Protein AF-A0A938PLL7-F1 (afdb_monomer)

pLDDT: mean 85.11, std 10.99, range [34.41, 97.75]

Secondary structure (DSSP, 8-state):
-EETTEEEEESSSSEEEEEEE-SSS-EEEEEEEETTTEEEEESPPPHHHHHHHHSPPPSSPPP---EEEEEE-TTS-EEEEEEEESSTT-S-TT-PPPSS--SS-TT------HHHHHTT--GGGHHHHHHHHHHHHT-SS-EEEEEETTSS-SS-----SSHHHHHHHHHHHHHHHHHHTTSSS--HHHHHHHHHHHTT-HHHHHHHGGG-S--S-HHHHHHHHHHHHHHHHHH--

Solvent-accessible surface area (backbone atoms only — not comparable to full-atom values): 13739 Å² total; per-residue (Å²): 94,76,49,96,66,27,39,41,49,61,81,42,85,41,53,29,46,29,29,30,50,74,83,79,82,46,75,40,84,40,31,34,35,33,73,97,74,43,74,80,48,66,63,92,68,58,70,67,52,51,50,45,72,74,62,61,78,69,76,35,72,78,86,67,53,47,28,32,33,24,34,16,30,77,89,64,47,66,40,38,70,64,48,70,28,64,45,101,66,66,64,50,96,83,64,76,78,69,87,68,56,66,91,61,63,93,88,66,74,85,60,77,36,67,49,42,47,74,71,68,49,57,59,94,45,46,61,58,50,52,26,49,62,54,51,63,48,22,46,85,79,66,47,71,49,81,43,55,52,58,74,58,74,80,77,60,59,54,83,38,96,46,74,63,48,37,42,34,51,51,38,50,52,35,73,42,14,38,62,56,49,45,51,76,80,67,51,74,66,59,45,49,52,34,48,62,36,14,57,77,39,26,59,56,31,64,42,23,57,58,39,31,80,71,76,86,58,58,67,60,50,51,54,30,41,52,51,32,50,53,57,50,64,72,70,60,132

Mean predicted aligned error: 7.42 Å

Foldseek 3Di:
DDDDQKDWDAQQLFKIFIWHDPVPRDTDGAFIQGVPPGTPDGDDDDPVVSVCSVVDDAPQDDDQFFKWKFWAFPVRHGFFTQDTHNDPCPCDPPDDGDLQDFLDPPPDQPQDAPLCVVVVHDSSCLRVVLSCQRSVRCDPPIDIDMDTFLPDPDGGPDDRPDPSNNRSVVSSLLVCLLVSLLGPNDDPVSNVVSVVSVLVPLQSLLRRVRSHPDDDCPVSSVVSVVVNVVVVVVPDD

Structure (mmCIF, N/CA/C/O backbone):
data_AF-A0A938PLL7-F1
#
_entry.id   AF-A0A938PLL7-F1
#
loop_
_atom_site.group_PDB
_atom_site.id
_atom_site.type_symbol
_atom_site.label_atom_id
_atom_site.label_alt_id
_atom_site.label_comp_id
_atom_site.label_asym_id
_atom_site.label_entity_id
_atom_site.label_seq_id
_atom_site.pdbx_PDB_ins_code
_atom_site.Cartn_x
_atom_site.Cartn_y
_atom_site.Cartn_z
_atom_site.occupancy
_atom_site.B_iso_or_equiv
_atom_site.auth_seq_id
_atom_site.auth_comp_id
_atom_site.auth_asym_id
_atom_site.auth_atom_id
_atom_site.pdbx_PDB_model_num
ATOM 1 N N . MET A 1 1 ? -8.154 6.795 14.491 1.00 74.38 1 MET A N 1
ATOM 2 C CA . MET A 1 1 ? -9.159 7.209 15.500 1.00 74.38 1 MET A CA 1
ATOM 3 C C . MET A 1 1 ? -8.564 8.337 16.314 1.00 74.38 1 MET A C 1
ATOM 5 O O . MET A 1 1 ? -7.477 8.148 16.842 1.00 74.38 1 MET A O 1
ATOM 9 N N . GLU A 1 2 ? -9.263 9.460 16.448 1.00 78.75 2 GLU A N 1
ATOM 10 C CA . GLU A 1 2 ? -8.806 10.597 17.253 1.00 78.75 2 GLU A CA 1
ATOM 11 C C . GLU A 1 2 ? -9.803 10.930 18.359 1.00 78.75 2 GLU A C 1
ATOM 13 O O . GLU A 1 2 ? -11.014 10.923 18.145 1.00 78.75 2 GLU A O 1
ATOM 18 N N . VAL A 1 3 ? -9.291 11.187 19.562 1.00 76.25 3 VAL A N 1
ATOM 19 C CA . VAL A 1 3 ? -10.079 11.509 20.753 1.00 76.25 3 VAL A CA 1
ATOM 20 C C . VAL A 1 3 ? -9.283 12.486 21.620 1.00 76.25 3 VAL A C 1
ATOM 22 O O . VAL A 1 3 ? -8.253 12.117 22.173 1.00 76.25 3 VAL A O 1
ATOM 25 N N . GLU A 1 4 ? -9.771 13.722 21.773 1.00 70.44 4 GLU A N 1
ATOM 26 C CA . GLU A 1 4 ? -9.264 14.717 22.746 1.00 70.44 4 GLU A CA 1
ATOM 27 C C . GLU A 1 4 ? -7.743 14.972 22.694 1.00 70.44 4 GLU A C 1
ATOM 29 O O . GLU A 1 4 ? -7.066 15.004 23.719 1.00 70.44 4 GLU A O 1
ATOM 34 N N . GLY A 1 5 ? -7.182 15.145 21.495 1.00 74.12 5 GLY A N 1
ATOM 35 C CA . GLY A 1 5 ? -5.740 15.371 21.330 1.00 74.12 5 GLY A CA 1
ATOM 36 C C . GLY A 1 5 ? -4.889 14.108 21.494 1.00 74.12 5 GLY A C 1
ATOM 37 O O . GLY A 1 5 ? -3.664 14.200 21.535 1.00 74.12 5 GLY A O 1
ATOM 38 N N . ALA A 1 6 ? -5.512 12.932 21.566 1.00 81.25 6 ALA A N 1
ATOM 39 C CA . ALA A 1 6 ? -4.855 11.649 21.390 1.00 81.25 6 ALA A CA 1
ATOM 40 C C . ALA A 1 6 ? -5.324 10.976 20.095 1.00 81.25 6 ALA A C 1
ATOM 42 O O . ALA A 1 6 ? -6.485 11.085 19.705 1.00 81.25 6 ALA A O 1
ATOM 43 N N . SER A 1 7 ? -4.421 10.254 19.441 1.00 84.56 7 SER A N 1
ATOM 44 C CA . SER A 1 7 ? -4.680 9.527 18.202 1.00 84.56 7 SER A CA 1
ATOM 45 C C . SER A 1 7 ? -4.261 8.069 18.351 1.00 84.56 7 SER A C 1
ATOM 47 O O . SER A 1 7 ? -3.295 7.743 19.040 1.00 84.56 7 SER A O 1
ATOM 49 N N . ALA A 1 8 ? -5.010 7.173 17.726 1.00 87.19 8 ALA A N 1
ATOM 50 C CA . ALA A 1 8 ? -4.718 5.754 17.651 1.00 87.19 8 ALA A CA 1
ATOM 51 C C . ALA A 1 8 ? -4.720 5.319 16.185 1.00 87.19 8 ALA A C 1
ATOM 53 O O . ALA A 1 8 ? -5.705 5.531 15.463 1.00 87.19 8 ALA A O 1
ATOM 54 N N . VAL A 1 9 ? -3.624 4.683 15.772 1.00 87.69 9 VAL A N 1
ATOM 55 C CA . VAL A 1 9 ? -3.379 4.249 14.393 1.00 87.69 9 VAL A CA 1
ATOM 56 C C . VAL A 1 9 ? -3.073 2.757 14.382 1.00 87.69 9 VAL A C 1
ATOM 58 O O . VAL A 1 9 ? -2.268 2.274 15.179 1.00 87.69 9 VAL A O 1
ATOM 61 N N . SER A 1 10 ? -3.692 2.022 13.460 1.00 87.69 10 SER A N 1
ATOM 62 C CA . SER A 1 10 ? -3.414 0.605 13.233 1.00 87.69 10 SER A CA 1
ATOM 63 C C . SER A 1 10 ? -3.144 0.340 11.757 1.00 87.69 10 SER A C 1
ATOM 65 O O . SER A 1 10 ? -3.701 1.002 10.886 1.00 87.69 10 SER A O 1
ATOM 67 N N . ARG A 1 11 ? -2.275 -0.638 11.488 1.00 81.94 11 ARG A N 1
ATOM 68 C CA . ARG A 1 11 ? -1.948 -1.120 10.134 1.00 81.94 11 ARG A CA 1
ATOM 69 C C . ARG A 1 11 ? -2.403 -2.561 9.886 1.00 81.94 11 ARG A C 1
ATOM 71 O O . ARG A 1 11 ? -2.153 -3.095 8.813 1.00 81.94 11 ARG A O 1
ATOM 78 N N . ASP A 1 12 ? -2.993 -3.207 10.889 1.00 84.81 12 ASP A N 1
ATOM 79 C CA . ASP A 1 12 ? -3.381 -4.626 10.872 1.00 84.81 12 ASP A CA 1
ATOM 80 C C . ASP A 1 12 ? -4.748 -4.892 11.539 1.00 84.81 12 ASP A C 1
ATOM 82 O O . ASP A 1 12 ? -5.224 -6.032 11.562 1.00 84.81 12 ASP A O 1
ATOM 86 N N . GLY A 1 13 ? -5.363 -3.851 12.114 1.00 85.25 13 GLY A N 1
ATOM 87 C CA . GLY A 1 13 ? -6.609 -3.904 12.872 1.00 85.25 13 GLY A CA 1
ATOM 88 C C . GLY A 1 13 ? -6.489 -4.526 14.270 1.00 85.25 13 GLY A C 1
ATOM 89 O O . GLY A 1 13 ? -7.471 -4.539 15.009 1.00 85.25 13 GLY A O 1
ATOM 90 N N . LEU A 1 14 ? -5.312 -5.023 14.666 1.00 87.38 14 LEU A N 1
ATOM 91 C CA . LEU A 1 14 ? -5.084 -5.689 15.955 1.00 87.38 14 LEU A CA 1
ATOM 92 C C . LEU A 1 14 ? -4.175 -4.898 16.887 1.00 87.38 14 LEU A C 1
ATOM 94 O O . LEU A 1 14 ? -4.442 -4.831 18.087 1.00 87.38 14 LEU A O 1
ATOM 98 N N . THR A 1 15 ? -3.112 -4.324 16.338 1.00 89.94 15 THR A N 1
ATOM 99 C CA . THR A 1 15 ? -2.109 -3.556 17.060 1.00 89.94 15 THR A CA 1
ATOM 100 C C . THR A 1 15 ? -2.357 -2.082 16.791 1.00 89.94 15 THR A C 1
ATOM 102 O O . THR A 1 15 ? -2.328 -1.625 15.645 1.00 89.94 15 THR A O 1
ATOM 105 N N . TRP A 1 16 ? -2.618 -1.335 17.855 1.00 91.44 16 TRP A N 1
ATOM 106 C CA . TRP A 1 16 ? -2.922 0.087 17.804 1.00 91.44 16 TRP A CA 1
ATOM 107 C C . TRP A 1 16 ? -1.808 0.860 18.493 1.00 91.44 16 TRP A C 1
ATOM 109 O O . TRP A 1 16 ? -1.579 0.713 19.695 1.00 91.44 16 TRP A O 1
ATOM 119 N N . HIS A 1 17 ? -1.114 1.686 17.718 1.00 91.88 17 HIS A N 1
ATOM 120 C CA . HIS A 1 17 ? -0.107 2.611 18.216 1.00 91.88 17 HIS A CA 1
ATOM 121 C C . HIS A 1 17 ? -0.794 3.895 18.655 1.00 91.88 17 HIS A C 1
ATOM 123 O O . HIS A 1 17 ? -1.566 4.487 17.898 1.00 91.88 17 HIS A O 1
ATOM 129 N N . LEU A 1 18 ? -0.533 4.291 19.897 1.00 91.50 18 LEU A N 1
ATOM 130 C CA . LEU A 1 18 ? -1.229 5.381 20.560 1.00 91.50 18 LEU A CA 1
ATOM 131 C C . LEU A 1 18 ? -0.306 6.586 20.659 1.00 91.50 18 LEU A C 1
ATOM 133 O O . LEU A 1 18 ? 0.842 6.463 21.093 1.00 91.50 18 LEU A O 1
ATOM 137 N N . TYR A 1 19 ? -0.843 7.747 20.321 1.00 88.94 19 TYR A N 1
ATOM 138 C CA . TYR A 1 19 ? -0.168 9.029 20.360 1.00 88.94 19 TYR A CA 1
ATOM 139 C C . TYR A 1 19 ? -0.984 10.020 21.186 1.00 88.94 19 TYR A C 1
ATOM 141 O O . TYR A 1 19 ? -2.209 9.992 21.144 1.00 88.94 19 TYR A O 1
ATOM 149 N N . GLY A 1 20 ? -0.320 10.886 21.943 1.00 86.50 20 GLY A N 1
ATOM 150 C CA . GLY A 1 20 ? -0.955 11.930 22.744 1.00 86.50 20 GLY A CA 1
ATOM 151 C C . GLY A 1 20 ? -0.258 13.265 22.549 1.00 86.50 20 GLY A C 1
ATOM 152 O O . GLY A 1 20 ? 0.961 13.303 22.383 1.00 86.50 20 GLY A O 1
ATOM 153 N N . ASN A 1 21 ? -1.031 14.346 22.560 1.00 82.12 21 ASN A N 1
ATOM 154 C CA . ASN A 1 21 ? -0.509 15.703 22.524 1.00 82.12 21 ASN A CA 1
ATOM 155 C C . ASN A 1 21 ? 0.283 15.988 23.809 1.00 82.12 21 ASN A C 1
ATOM 157 O O . ASN A 1 21 ? -0.216 15.772 24.914 1.00 82.12 21 ASN A O 1
ATOM 161 N N . ASP A 1 22 ? 1.510 16.480 23.664 1.00 78.88 22 ASP A N 1
ATOM 162 C CA . ASP A 1 22 ? 2.383 16.847 24.782 1.00 78.88 22 ASP A CA 1
ATOM 163 C C . ASP A 1 22 ? 2.091 18.236 25.382 1.00 78.88 22 ASP A C 1
ATOM 165 O O . ASP A 1 22 ? 2.819 18.702 26.256 1.00 78.88 22 ASP A O 1
ATOM 169 N N . GLY A 1 23 ? 1.020 18.898 24.936 1.00 75.50 23 GLY A N 1
ATOM 170 C CA . GLY A 1 23 ? 0.640 20.252 25.345 1.00 75.50 23 GLY A CA 1
ATOM 171 C C . GLY A 1 23 ? 1.337 21.351 24.538 1.00 75.50 23 GLY A C 1
ATOM 172 O O . GLY A 1 23 ? 0.979 22.520 24.671 1.00 75.50 23 GLY A O 1
ATOM 173 N N . HIS A 1 24 ? 2.277 20.986 23.662 1.00 76.19 24 HIS A N 1
ATOM 174 C CA . HIS A 1 24 ? 2.981 21.893 22.755 1.00 76.19 24 HIS A CA 1
ATOM 175 C C . HIS A 1 24 ? 2.602 21.669 21.285 1.00 76.19 24 HIS A C 1
ATOM 177 O O . HIS A 1 24 ? 3.258 22.200 20.391 1.00 76.19 24 HIS A O 1
ATOM 183 N N . GLY A 1 25 ? 1.539 20.897 21.035 1.00 70.69 25 GLY A N 1
ATOM 184 C CA . GLY A 1 25 ? 1.044 20.590 19.694 1.00 70.69 25 GLY A CA 1
ATOM 185 C C . GLY A 1 25 ? 1.734 19.397 19.033 1.00 70.69 25 GLY A C 1
ATOM 186 O O . GLY A 1 25 ? 1.372 19.054 17.912 1.00 70.69 25 GLY A O 1
ATOM 187 N N . TRP A 1 26 ? 2.680 18.733 19.707 1.00 76.56 26 TRP A N 1
ATOM 188 C CA . TRP A 1 26 ? 3.333 17.541 19.171 1.00 76.56 26 TRP A CA 1
ATOM 189 C C . TRP A 1 26 ? 2.657 16.273 19.678 1.00 76.56 26 TRP A C 1
ATOM 191 O O . TRP A 1 26 ? 2.412 16.103 20.873 1.00 76.56 26 TRP A O 1
ATOM 201 N N . LEU A 1 27 ? 2.415 15.336 18.765 1.00 81.00 27 LEU A N 1
ATOM 202 C CA . LEU A 1 27 ? 1.963 13.993 19.101 1.00 81.00 27 LEU A CA 1
ATOM 203 C C . LEU A 1 27 ? 3.161 13.115 19.481 1.00 81.00 27 LEU A C 1
ATOM 205 O O . LEU A 1 27 ? 4.074 12.889 18.685 1.00 81.00 27 LEU A O 1
ATOM 209 N N . ARG A 1 28 ? 3.158 12.593 20.708 1.00 85.81 28 ARG A N 1
ATOM 210 C CA . ARG A 1 28 ? 4.181 11.674 21.225 1.00 85.81 28 ARG A CA 1
ATOM 211 C C . ARG A 1 28 ? 3.613 10.270 21.369 1.00 85.81 28 ARG A C 1
ATOM 213 O O . ARG A 1 28 ? 2.449 10.145 21.734 1.00 85.81 28 ARG A O 1
ATOM 220 N N . PRO A 1 29 ? 4.401 9.211 21.125 1.00 89.62 29 PRO A N 1
ATOM 221 C CA . PRO A 1 29 ? 3.949 7.851 21.383 1.00 89.62 29 PRO A CA 1
ATOM 222 C C . PRO A 1 29 ? 3.697 7.669 22.886 1.00 89.62 29 PRO A C 1
ATOM 224 O O . PRO A 1 29 ? 4.600 7.856 23.699 1.00 89.62 29 PRO A O 1
ATOM 227 N N . ILE A 1 30 ? 2.470 7.301 23.248 1.00 90.44 30 ILE A N 1
ATOM 228 C CA . ILE A 1 30 ? 2.029 7.134 24.643 1.00 90.44 30 ILE A CA 1
ATOM 229 C C . ILE A 1 30 ? 1.721 5.681 25.003 1.00 90.44 30 ILE A C 1
ATOM 231 O O . ILE A 1 30 ? 1.588 5.366 26.184 1.00 90.44 30 ILE A O 1
ATOM 235 N N . GLY A 1 31 ? 1.632 4.775 24.024 1.00 91.19 31 GLY A N 1
ATOM 236 C CA . GLY A 1 31 ? 1.421 3.359 24.303 1.00 91.19 31 GLY A CA 1
ATOM 237 C C . GLY A 1 31 ? 1.094 2.494 23.095 1.00 91.19 31 GLY A C 1
ATOM 238 O O . GLY A 1 31 ? 1.081 2.953 21.952 1.00 91.19 31 GLY A O 1
ATOM 239 N N . VAL A 1 32 ? 0.833 1.220 23.383 1.00 92.56 32 VAL A N 1
ATOM 240 C CA . VAL A 1 32 ? 0.374 0.217 22.417 1.00 92.56 32 VAL A CA 1
ATOM 241 C C . VAL A 1 32 ? -0.804 -0.540 23.017 1.00 92.56 32 VAL A C 1
ATOM 243 O O . VAL A 1 32 ? -0.760 -0.951 24.181 1.00 92.56 32 VAL A O 1
ATOM 246 N N . TRP A 1 33 ? -1.850 -0.717 22.215 1.00 92.38 33 TRP A N 1
ATOM 247 C CA . TRP A 1 33 ? -3.018 -1.524 22.542 1.00 92.38 33 TRP A CA 1
ATOM 248 C C . TRP A 1 33 ? -3.136 -2.704 21.584 1.00 92.38 33 TRP A C 1
ATOM 250 O O . TRP A 1 33 ? -3.052 -2.536 20.370 1.00 92.38 33 TRP A O 1
ATOM 260 N N . GLU A 1 34 ? -3.375 -3.888 22.136 1.00 92.94 34 GLU A N 1
ATOM 261 C CA . GLU A 1 34 ? -3.595 -5.118 21.383 1.00 92.94 34 GLU A CA 1
ATOM 262 C C . GLU A 1 34 ? -5.019 -5.624 21.618 1.00 92.94 34 GLU A C 1
ATOM 264 O O . GLU A 1 34 ? -5.455 -5.832 22.757 1.00 92.94 34 GLU A O 1
ATOM 269 N N . VAL A 1 35 ? -5.756 -5.854 20.532 1.00 87.38 35 VAL A N 1
ATOM 270 C CA . VAL A 1 35 ? -7.116 -6.402 20.593 1.00 87.38 35 VAL A CA 1
ATOM 271 C C . VAL A 1 35 ? -7.113 -7.739 21.347 1.00 87.38 35 VAL A C 1
ATOM 273 O O . VAL A 1 35 ? -6.334 -8.643 21.056 1.00 87.38 35 VAL A O 1
ATOM 276 N N . GLY A 1 36 ? -7.986 -7.854 22.353 1.00 87.31 36 GLY A N 1
ATOM 277 C CA . GLY A 1 36 ? -8.100 -9.029 23.225 1.00 87.31 36 GLY A CA 1
ATOM 278 C C . GLY A 1 36 ? -7.133 -9.061 24.417 1.00 87.31 36 GLY A C 1
ATOM 279 O O . GLY A 1 36 ? -7.410 -9.768 25.382 1.00 87.31 36 GLY A O 1
ATOM 280 N N . ARG A 1 37 ? -6.045 -8.277 24.402 1.00 88.88 37 ARG A N 1
ATOM 281 C CA . ARG A 1 37 ? -5.111 -8.143 25.541 1.00 88.88 37 ARG A CA 1
ATOM 282 C C . ARG A 1 37 ? -5.239 -6.813 26.279 1.00 88.88 37 ARG A C 1
ATOM 284 O O . ARG A 1 37 ? -4.931 -6.745 27.465 1.00 88.88 37 ARG A O 1
ATOM 291 N N . GLY A 1 38 ? -5.726 -5.776 25.606 1.00 89.25 38 GLY A N 1
ATOM 292 C CA . GLY A 1 38 ? -5.763 -4.425 26.144 1.00 89.25 38 GLY A CA 1
ATOM 293 C C . GLY A 1 38 ? -4.430 -3.708 25.951 1.00 89.25 38 GLY A C 1
ATOM 294 O O . GLY A 1 38 ? -3.705 -3.958 24.990 1.00 89.25 38 GLY A O 1
ATOM 295 N N . GLN A 1 39 ? -4.104 -2.788 26.853 1.00 90.56 39 GLN A N 1
ATOM 296 C CA . GLN A 1 39 ? -2.858 -2.038 26.773 1.00 90.56 39 GLN A CA 1
ATOM 297 C C . GLN A 1 39 ? -1.664 -2.919 27.155 1.00 90.56 39 GLN A C 1
ATOM 299 O O . GLN A 1 39 ? -1.600 -3.421 28.274 1.00 90.56 39 GLN A O 1
ATOM 304 N N . THR A 1 40 ? -0.700 -3.068 26.247 1.00 89.12 40 THR A N 1
ATOM 305 C CA . THR A 1 40 ? 0.504 -3.884 26.478 1.00 89.12 40 THR A CA 1
ATOM 306 C C . THR A 1 40 ? 1.729 -3.046 26.830 1.00 89.12 40 THR A C 1
ATOM 308 O O . THR A 1 40 ? 2.643 -3.541 27.491 1.00 89.12 40 THR A O 1
ATOM 311 N N . ARG A 1 41 ? 1.755 -1.764 26.434 1.00 87.44 41 ARG A N 1
ATOM 312 C CA . ARG A 1 41 ? 2.827 -0.802 26.751 1.00 87.44 41 ARG A CA 1
ATOM 313 C C . ARG A 1 41 ? 2.282 0.619 26.913 1.00 87.44 41 ARG A C 1
ATOM 315 O O . ARG A 1 41 ? 1.271 0.968 26.302 1.00 87.44 41 AR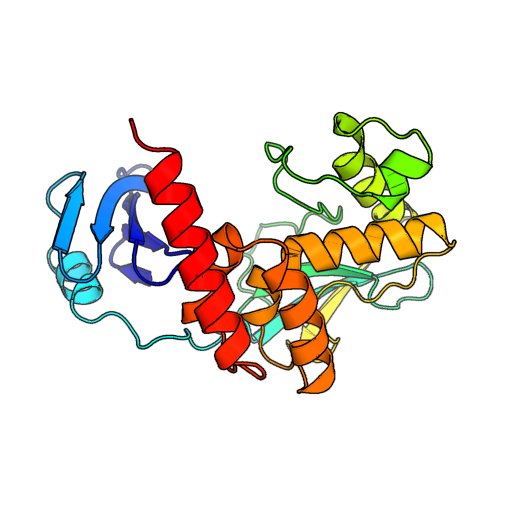G A O 1
ATOM 322 N N . GLY A 1 42 ? 3.003 1.460 27.655 1.00 87.88 42 GLY A N 1
ATOM 323 C CA . GLY A 1 42 ? 2.772 2.907 27.709 1.00 87.88 42 GLY A CA 1
ATOM 324 C C . GLY A 1 42 ? 2.298 3.444 29.057 1.00 87.88 42 GLY A C 1
ATOM 325 O O . GLY A 1 42 ? 2.425 2.775 30.079 1.00 87.88 42 GLY A O 1
ATOM 326 N N . ILE A 1 43 ? 1.778 4.672 29.033 1.00 85.75 43 ILE A N 1
ATOM 327 C CA . ILE A 1 43 ? 1.207 5.376 30.192 1.00 85.75 43 ILE A CA 1
ATOM 328 C C . ILE A 1 43 ? -0.287 5.079 30.344 1.00 85.75 43 ILE A C 1
ATOM 330 O O . ILE A 1 43 ? -0.921 4.615 29.399 1.00 85.75 43 ILE A O 1
ATOM 334 N N . ASP A 1 44 ? -0.873 5.383 31.503 1.00 86.50 44 ASP A N 1
ATOM 335 C CA . ASP A 1 44 ? -2.315 5.211 31.698 1.00 86.50 44 ASP A CA 1
ATOM 336 C C . ASP A 1 44 ? -3.117 6.041 30.681 1.00 86.50 44 ASP A C 1
ATOM 338 O O . ASP A 1 44 ? -2.906 7.245 30.520 1.00 86.50 44 ASP A O 1
ATOM 342 N N . LEU A 1 45 ? -4.017 5.376 29.952 1.00 83.88 45 LEU A N 1
ATOM 343 C CA . LEU A 1 45 ? -4.729 5.998 28.837 1.00 83.88 45 LEU A CA 1
ATOM 344 C C . LEU A 1 45 ? -5.923 6.822 29.324 1.00 83.88 45 LEU A C 1
ATOM 346 O O . LEU A 1 45 ? -6.679 6.321 30.172 1.00 83.88 45 LEU A O 1
ATOM 350 N N . PRO A 1 46 ? -6.187 7.994 28.710 1.00 82.69 46 PRO A N 1
ATOM 351 C CA . PRO A 1 46 ? -7.395 8.768 28.968 1.00 82.69 46 PRO A CA 1
ATOM 352 C C . PRO A 1 46 ? -8.665 7.898 28.879 1.00 82.69 46 PRO A C 1
ATOM 354 O O . PRO A 1 46 ? -8.774 7.075 27.961 1.00 82.69 46 PRO A O 1
ATOM 357 N N . PRO A 1 47 ? -9.654 8.059 29.785 1.00 85.38 47 PRO A N 1
ATOM 358 C CA . PRO A 1 47 ? -10.826 7.181 29.845 1.00 85.38 47 PRO A CA 1
ATOM 359 C C . PRO A 1 47 ? -11.602 7.070 28.527 1.00 85.38 47 PRO A C 1
ATOM 361 O O . PRO A 1 47 ? -12.043 5.979 28.172 1.00 85.38 47 PRO A O 1
ATOM 364 N N . ARG A 1 48 ? -11.733 8.173 27.777 1.00 83.31 48 ARG A N 1
ATOM 365 C CA . ARG A 1 48 ? -12.417 8.188 26.475 1.00 83.31 48 ARG A CA 1
ATOM 366 C C . ARG A 1 48 ? -11.637 7.451 25.391 1.00 83.31 48 ARG A C 1
ATOM 368 O O . ARG A 1 48 ? -12.235 6.655 24.675 1.00 83.31 48 ARG A O 1
ATOM 375 N N . LEU A 1 49 ? -10.314 7.624 25.325 1.00 85.06 49 LEU A N 1
ATOM 376 C CA . LEU A 1 49 ? -9.467 6.856 24.407 1.00 85.06 49 LEU A CA 1
ATOM 377 C C . LEU A 1 49 ? -9.557 5.355 24.713 1.00 85.06 49 LEU A C 1
ATOM 379 O O . LEU A 1 49 ? -9.737 4.540 23.814 1.00 85.06 49 LEU A O 1
ATOM 383 N N . ARG A 1 50 ? -9.517 4.987 25.999 1.00 88.75 50 ARG A N 1
ATOM 384 C CA . ARG A 1 50 ? -9.695 3.600 26.449 1.00 88.75 50 ARG A CA 1
ATOM 385 C C . ARG A 1 50 ? -11.072 3.042 26.089 1.00 88.75 50 ARG A C 1
ATOM 387 O O . ARG A 1 50 ? -11.168 1.874 25.725 1.00 88.75 50 ARG A O 1
ATOM 394 N N . ALA A 1 51 ? -12.130 3.842 26.211 1.00 87.75 51 ALA A N 1
ATOM 395 C CA . ALA A 1 51 ? -13.474 3.447 25.799 1.00 87.75 51 ALA A CA 1
ATOM 396 C C . ALA A 1 51 ? -13.552 3.235 24.278 1.00 87.75 51 ALA A C 1
ATOM 398 O O . ALA A 1 51 ? -14.070 2.209 23.850 1.00 87.75 51 ALA A O 1
ATOM 399 N N . GLY A 1 52 ? -12.957 4.128 23.480 1.00 86.75 52 GLY A N 1
ATOM 400 C CA . GLY A 1 52 ? -12.856 3.977 22.024 1.00 86.75 52 GLY A CA 1
ATOM 401 C C . GLY A 1 52 ? -12.100 2.712 21.608 1.00 86.75 52 GLY A C 1
ATOM 402 O O . GLY A 1 52 ? -12.586 1.947 20.788 1.00 86.75 52 GLY A O 1
ATOM 403 N N . LEU A 1 53 ? -10.972 2.402 22.258 1.00 87.75 53 LEU A N 1
ATOM 404 C CA . LEU A 1 53 ? -10.207 1.166 22.013 1.00 87.75 53 LEU A CA 1
ATOM 405 C C . LEU A 1 53 ? -10.945 -0.122 22.427 1.00 87.75 53 LEU A C 1
ATOM 407 O O . LEU A 1 53 ? -10.579 -1.214 21.992 1.00 87.75 53 LEU A O 1
ATOM 411 N N . LYS A 1 54 ? -11.971 -0.021 23.280 1.00 88.00 54 LYS A N 1
ATOM 412 C CA . LYS A 1 54 ? -12.875 -1.137 23.606 1.00 88.00 54 LYS A CA 1
ATOM 413 C C . LYS A 1 54 ? -14.046 -1.254 22.629 1.00 88.00 54 LYS A C 1
ATOM 415 O O . LYS A 1 54 ? -14.630 -2.328 22.538 1.00 88.00 54 LYS A O 1
ATOM 420 N N . ALA A 1 55 ? -14.376 -0.172 21.933 1.00 87.50 55 ALA A N 1
ATOM 421 C CA . ALA A 1 55 ? -15.448 -0.071 20.951 1.00 87.50 55 ALA A CA 1
ATOM 422 C C . ALA A 1 55 ? -14.865 0.215 19.557 1.00 87.50 55 ALA A C 1
ATOM 424 O O . ALA A 1 55 ? -15.304 1.132 18.864 1.00 87.50 55 ALA A O 1
ATOM 425 N N . LEU A 1 56 ? -13.824 -0.537 19.184 1.00 84.06 56 LEU A N 1
ATOM 426 C CA . LEU A 1 56 ? -13.191 -0.407 17.875 1.00 84.06 56 LEU A CA 1
ATOM 427 C C . LEU A 1 56 ? -14.195 -0.735 16.762 1.00 84.06 56 LEU A C 1
ATOM 429 O O . LEU A 1 56 ? -15.041 -1.610 16.960 1.00 84.06 56 LEU A O 1
ATOM 433 N N . PRO A 1 57 ? -14.097 -0.062 15.604 1.00 81.38 57 PRO A N 1
ATOM 434 C CA . PRO A 1 57 ? -14.941 -0.377 14.461 1.00 81.38 57 PRO A CA 1
ATOM 435 C C . PRO A 1 57 ? -14.645 -1.788 13.941 1.00 81.38 57 PRO A C 1
ATOM 437 O O . PRO A 1 57 ? -13.538 -2.312 14.113 1.00 81.38 57 PRO A O 1
ATOM 440 N N . ASP A 1 58 ? -15.637 -2.376 13.278 1.00 84.50 58 ASP A N 1
ATOM 441 C CA . ASP A 1 58 ? -15.473 -3.656 12.600 1.00 84.50 58 ASP A CA 1
ATOM 442 C C . ASP A 1 58 ? -14.439 -3.555 11.469 1.00 84.50 58 ASP A C 1
ATOM 444 O O . ASP A 1 58 ? -14.203 -2.489 10.894 1.00 84.50 58 ASP A O 1
ATOM 448 N N . LEU A 1 59 ? -13.804 -4.689 11.171 1.00 86.62 59 LEU A N 1
ATOM 449 C CA . LEU A 1 59 ? -12.870 -4.823 10.058 1.00 86.62 59 LEU A CA 1
ATOM 450 C C . LEU A 1 59 ? -13.573 -5.446 8.840 1.00 86.62 59 LEU A C 1
ATOM 452 O O . LEU A 1 59 ? -14.396 -6.348 9.024 1.00 86.62 59 LEU A O 1
ATOM 456 N N . PRO A 1 60 ? -13.203 -5.051 7.608 1.00 86.81 60 PRO A N 1
ATOM 457 C CA . PRO A 1 60 ? -12.264 -3.971 7.268 1.00 86.81 60 PRO A CA 1
ATOM 458 C C . PRO A 1 60 ? -12.825 -2.586 7.633 1.00 86.81 60 PRO A C 1
ATOM 460 O O . PRO A 1 60 ? -14.037 -2.409 7.735 1.00 86.81 60 PRO A O 1
ATOM 463 N N . PHE A 1 61 ? -11.953 -1.590 7.790 1.00 81.00 61 PHE A N 1
ATOM 464 C CA . PHE A 1 61 ? -12.414 -0.211 7.955 1.00 81.00 61 PHE A CA 1
ATOM 465 C C . PHE A 1 61 ? -13.141 0.259 6.690 1.00 81.00 61 PHE A C 1
ATOM 467 O O . PHE A 1 61 ? -12.716 -0.055 5.575 1.00 81.00 61 PHE A O 1
ATOM 474 N N . ALA A 1 62 ? -14.217 1.028 6.857 1.00 78.38 62 ALA A N 1
ATOM 475 C CA . ALA A 1 62 ? -14.817 1.733 5.733 1.00 78.38 62 ALA A CA 1
ATOM 476 C C . ALA A 1 62 ? -13.818 2.782 5.204 1.00 78.38 62 ALA A C 1
ATOM 478 O O . ALA A 1 62 ? -13.184 3.457 6.021 1.00 78.38 62 ALA A O 1
ATOM 479 N N . PRO A 1 63 ? -13.647 2.916 3.877 1.00 75.94 63 PRO A N 1
ATOM 480 C CA . PRO A 1 63 ? -12.843 3.994 3.315 1.00 75.94 63 PRO A CA 1
ATOM 481 C C . PRO A 1 63 ? -13.484 5.338 3.673 1.00 75.94 63 PRO A C 1
ATOM 483 O O . PRO A 1 63 ? -14.686 5.515 3.481 1.00 75.94 63 PRO A O 1
ATOM 486 N N . ASP A 1 64 ? -12.678 6.248 4.211 1.00 78.62 64 ASP A N 1
ATOM 487 C CA . ASP A 1 64 ? -13.113 7.598 4.599 1.00 78.62 64 ASP A CA 1
ATOM 488 C C . ASP A 1 64 ? -12.752 8.632 3.518 1.00 78.62 64 ASP A C 1
ATOM 490 O O . ASP A 1 64 ? -13.465 9.611 3.303 1.00 78.62 64 ASP A O 1
ATOM 494 N N . ASP A 1 65 ? -11.681 8.368 2.763 1.00 82.38 65 ASP A N 1
ATOM 495 C CA . ASP A 1 65 ? -11.223 9.244 1.691 1.00 82.38 65 ASP A CA 1
ATOM 496 C C . ASP A 1 65 ? -12.159 9.165 0.477 1.00 82.38 65 ASP A C 1
ATOM 498 O O . ASP A 1 65 ? -12.285 8.125 -0.174 1.00 82.38 65 ASP A O 1
ATOM 502 N N . ALA A 1 66 ? -12.801 10.287 0.151 1.00 84.50 66 ALA A N 1
ATOM 503 C CA . ALA A 1 66 ? -13.700 10.413 -0.994 1.00 84.50 66 ALA A CA 1
ATOM 504 C C . ALA A 1 66 ? -13.006 10.995 -2.233 1.00 84.50 66 ALA A C 1
ATOM 506 O O . ALA A 1 66 ? -13.568 10.968 -3.332 1.00 84.50 66 ALA A O 1
ATOM 507 N N . LEU A 1 67 ? -11.808 11.555 -2.063 1.00 85.94 67 LEU A N 1
ATOM 508 C CA . LEU A 1 67 ? -11.074 12.261 -3.101 1.00 85.94 67 LEU A CA 1
ATOM 509 C C . LEU A 1 67 ? -9.609 11.853 -3.136 1.00 85.94 67 LEU A C 1
ATOM 511 O O . LEU A 1 67 ? -8.977 11.610 -2.111 1.00 85.94 67 LEU A O 1
ATOM 515 N N . GLU A 1 68 ? -9.059 11.883 -4.340 1.00 87.44 68 GLU A N 1
ATOM 516 C CA . GLU A 1 68 ? -7.686 11.508 -4.639 1.00 87.44 68 GLU A CA 1
ATOM 517 C C . GLU A 1 68 ? -7.015 12.602 -5.474 1.00 87.44 68 GLU A C 1
ATOM 519 O O . GLU A 1 68 ? -7.550 13.048 -6.491 1.00 87.44 68 GLU A O 1
ATOM 524 N N . CYS A 1 69 ? -5.836 13.051 -5.051 1.00 89.25 69 CYS A N 1
ATOM 525 C CA . CYS A 1 69 ? -5.011 14.009 -5.774 1.00 89.25 69 CYS A CA 1
ATOM 526 C C . CYS A 1 69 ? -3.995 13.270 -6.636 1.00 89.25 69 CYS A C 1
ATOM 528 O O . CYS A 1 69 ? -3.050 12.665 -6.128 1.00 89.25 69 CYS A O 1
ATOM 530 N N . TRP A 1 70 ? -4.161 13.366 -7.948 1.00 90.19 70 TRP A N 1
ATOM 531 C CA . TRP A 1 70 ? -3.313 12.701 -8.923 1.00 90.19 70 TRP A CA 1
ATOM 532 C C . TRP A 1 70 ? -2.311 13.679 -9.532 1.00 90.19 70 TRP A C 1
ATOM 534 O O . TRP A 1 70 ? -2.697 14.738 -10.029 1.00 90.19 70 TRP A O 1
ATOM 544 N N . LEU A 1 71 ? -1.031 13.303 -9.537 1.00 91.81 71 LEU A N 1
ATOM 545 C CA . LEU A 1 71 ? -0.010 13.861 -10.422 1.00 91.81 71 LEU A CA 1
ATOM 546 C C . LEU A 1 71 ? -0.407 13.568 -11.866 1.00 91.81 71 LEU A C 1
ATOM 548 O O . LEU A 1 71 ? -0.857 12.463 -12.148 1.00 91.81 71 LEU A O 1
ATOM 552 N N . LEU A 1 72 ? -0.245 14.528 -12.772 1.00 91.31 72 LEU A N 1
ATOM 553 C CA . LEU A 1 72 ? -0.584 14.365 -14.185 1.00 91.31 72 LEU A CA 1
ATOM 554 C C . LEU A 1 72 ? 0.667 14.317 -15.057 1.00 91.31 72 LEU A C 1
ATOM 556 O O . LEU A 1 72 ? 1.659 14.980 -14.755 1.00 91.31 72 LEU A O 1
ATOM 560 N N . ASP A 1 73 ? 0.589 13.599 -16.172 1.00 90.56 73 ASP A N 1
ATOM 561 C CA . ASP A 1 73 ? 1.605 13.642 -17.220 1.00 90.56 73 ASP A CA 1
ATOM 562 C C . ASP A 1 73 ? 1.513 14.920 -18.089 1.00 90.56 73 ASP A C 1
ATOM 564 O O . ASP A 1 73 ? 0.706 15.842 -17.865 1.00 90.56 73 ASP A O 1
ATOM 568 N N . THR A 1 74 ? 2.364 14.994 -19.115 1.00 90.62 74 THR A N 1
ATOM 569 C CA . THR A 1 74 ? 2.381 16.111 -20.069 1.00 90.62 74 THR A CA 1
ATOM 570 C C . THR A 1 74 ? 1.096 16.241 -20.888 1.00 90.62 74 THR A C 1
ATOM 572 O O . THR A 1 74 ? 0.737 17.358 -21.272 1.00 90.62 74 THR A O 1
ATOM 575 N N . GLU A 1 75 ? 0.367 15.148 -21.100 1.00 90.50 75 GLU A N 1
ATOM 576 C CA . GLU A 1 75 ? -0.907 15.106 -21.828 1.00 90.50 75 GLU A CA 1
ATOM 577 C C . GLU A 1 75 ? -2.112 15.393 -20.913 1.00 90.50 75 GLU A C 1
ATOM 579 O O . GLU A 1 75 ? -3.203 15.705 -21.386 1.00 90.50 75 GLU A O 1
ATOM 584 N N . GLY A 1 76 ? -1.898 15.399 -19.595 1.00 89.12 76 GLY A N 1
ATOM 585 C CA . GLY A 1 76 ? -2.923 15.639 -18.586 1.00 89.12 76 GLY A CA 1
ATOM 586 C C . GLY A 1 76 ? -3.611 14.366 -18.091 1.00 89.12 76 GLY A C 1
ATOM 587 O O . GLY A 1 76 ? -4.634 14.481 -17.411 1.00 89.12 76 GLY A O 1
ATOM 588 N N . ALA A 1 77 ? -3.078 13.185 -18.412 1.00 89.12 77 ALA A N 1
ATOM 589 C CA . ALA A 1 77 ? -3.555 11.915 -17.882 1.00 89.12 77 ALA A CA 1
ATOM 590 C C . ALA A 1 77 ? -3.029 11.687 -16.448 1.00 89.12 77 ALA A C 1
ATOM 592 O O . ALA A 1 77 ? -1.910 12.112 -16.139 1.00 89.12 77 ALA A O 1
ATOM 593 N N . PRO A 1 78 ? -3.812 11.042 -15.558 1.00 88.69 78 PRO A N 1
ATOM 594 C CA . PRO A 1 78 ? -3.347 10.650 -14.229 1.00 88.69 78 PRO A CA 1
ATOM 595 C C . PRO A 1 78 ? -2.098 9.770 -14.304 1.00 88.69 78 PRO A C 1
ATOM 597 O 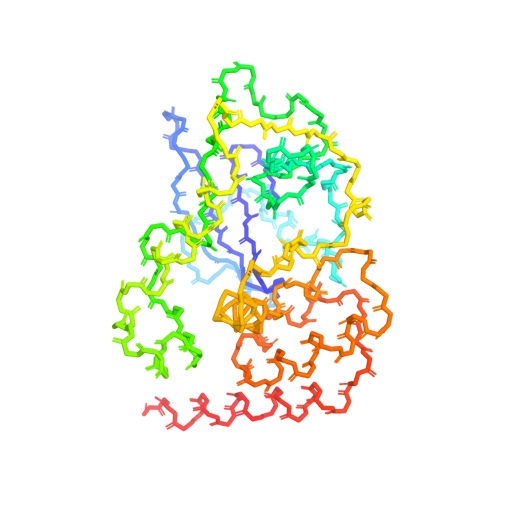O . PRO A 1 78 ? -2.063 8.797 -15.049 1.00 88.69 78 PRO A O 1
ATOM 600 N N . LEU A 1 79 ? -1.083 10.136 -13.526 1.00 88.25 79 LEU A N 1
ATOM 601 C CA . LEU A 1 79 ? 0.234 9.515 -13.506 1.00 88.25 79 LEU A CA 1
ATOM 602 C C . LEU A 1 79 ? 0.456 8.719 -12.209 1.00 88.25 79 LEU A C 1
ATOM 604 O O . LEU A 1 79 ? 0.768 7.533 -12.226 1.00 88.25 79 LEU A O 1
ATOM 608 N N . ALA A 1 80 ? 0.306 9.381 -11.063 1.00 89.12 80 ALA A N 1
ATOM 609 C CA . ALA A 1 80 ? 0.527 8.772 -9.756 1.00 89.12 80 ALA A CA 1
ATOM 610 C C . ALA A 1 80 ? -0.299 9.473 -8.677 1.00 89.12 80 ALA A C 1
ATOM 612 O O . ALA A 1 80 ? -0.477 10.691 -8.727 1.00 89.12 80 ALA A O 1
ATOM 613 N N . LEU A 1 81 ? -0.782 8.716 -7.695 1.00 87.88 81 LEU A N 1
ATOM 614 C CA . LEU A 1 81 ? -1.496 9.265 -6.546 1.00 87.88 81 LEU A CA 1
ATOM 615 C C . LEU A 1 81 ? -0.509 9.976 -5.606 1.00 87.88 81 LEU A C 1
ATOM 617 O O . LEU A 1 81 ? 0.483 9.379 -5.189 1.00 87.88 81 LEU A O 1
ATOM 621 N N . LEU A 1 82 ? -0.777 11.241 -5.277 1.00 87.94 82 LEU A N 1
ATOM 622 C CA . LEU A 1 82 ? 0.024 12.046 -4.343 1.00 87.94 82 LEU A CA 1
ATOM 623 C C . LEU A 1 82 ? -0.603 12.123 -2.951 1.00 87.94 82 LEU A C 1
ATOM 625 O O . LEU A 1 82 ? 0.115 12.134 -1.956 1.00 87.94 82 LEU A O 1
ATOM 629 N N . ALA A 1 83 ? -1.931 12.210 -2.879 1.00 86.31 83 ALA A N 1
ATOM 630 C CA . ALA A 1 83 ? -2.664 12.348 -1.625 1.00 86.31 83 ALA A CA 1
ATOM 631 C C . ALA A 1 83 ? -4.100 11.837 -1.765 1.00 86.31 83 ALA A C 1
ATOM 633 O O . ALA A 1 83 ? -4.652 11.833 -2.864 1.00 86.31 83 ALA A O 1
ATOM 634 N N . SER A 1 84 ? -4.715 11.474 -0.646 1.00 84.62 84 SER A N 1
ATOM 635 C CA . SER A 1 84 ? -6.145 11.194 -0.522 1.00 84.62 84 SER A CA 1
ATOM 636 C C . SER A 1 84 ? -6.733 12.031 0.620 1.00 84.62 84 SER A C 1
ATOM 638 O O . SER A 1 84 ? -5.994 12.476 1.500 1.00 84.62 84 SER A O 1
ATOM 640 N N . ALA A 1 85 ? -8.028 12.336 0.548 1.00 84.06 85 ALA A N 1
ATOM 641 C CA . ALA A 1 85 ? -8.733 13.127 1.557 1.00 84.06 85 ALA A CA 1
ATOM 642 C C . ALA A 1 85 ? -10.238 12.821 1.559 1.00 84.06 85 ALA A C 1
ATOM 644 O O . ALA A 1 85 ? -10.815 12.503 0.513 1.00 84.06 85 ALA A O 1
ATOM 645 N N . ALA A 1 86 ? -10.907 13.006 2.698 1.00 81.69 86 ALA A N 1
ATOM 646 C CA . ALA A 1 86 ? -12.363 12.911 2.795 1.00 81.69 86 ALA A CA 1
ATOM 647 C C . ALA A 1 86 ? -13.055 14.087 2.081 1.00 81.69 86 ALA A C 1
ATOM 649 O O . ALA A 1 86 ? -14.143 13.941 1.522 1.00 81.69 86 ALA A O 1
ATOM 650 N N . GLN A 1 87 ? -12.416 15.262 2.046 1.00 72.31 87 GLN A N 1
ATOM 651 C CA . GLN A 1 87 ? -12.923 16.458 1.360 1.00 72.31 87 GLN A CA 1
ATOM 652 C C . GLN A 1 87 ? -11.796 17.304 0.742 1.00 72.31 87 GLN A C 1
ATOM 654 O O . GLN A 1 87 ? -10.688 17.363 1.269 1.00 72.31 87 GLN A O 1
ATOM 659 N N . SER A 1 88 ? -12.075 18.034 -0.352 1.00 59.59 88 SER A N 1
ATOM 660 C CA . SER A 1 88 ? -11.048 18.745 -1.149 1.00 59.59 88 SER A CA 1
ATOM 661 C C . SER A 1 88 ? -10.276 19.837 -0.389 1.00 59.59 88 SER A C 1
ATOM 663 O O . SER A 1 88 ? -9.305 20.366 -0.920 1.00 59.59 88 SER A O 1
ATOM 665 N N . GLY A 1 89 ? -10.722 20.216 0.814 1.00 59.06 89 GLY A N 1
ATOM 666 C CA . GLY A 1 89 ? -10.108 21.245 1.661 1.00 59.06 89 GLY A CA 1
ATOM 667 C C . GLY A 1 89 ? -9.536 20.725 2.983 1.00 59.06 89 GLY A C 1
ATOM 668 O O . GLY A 1 89 ? -9.294 21.529 3.877 1.00 59.06 89 GLY A O 1
ATOM 669 N N . GLU A 1 90 ? -9.398 19.405 3.144 1.00 60.28 90 GLU A N 1
ATOM 670 C CA . GLU A 1 90 ? -8.897 18.787 4.380 1.00 60.28 90 GLU A CA 1
ATOM 671 C C . GLU A 1 90 ? -7.384 18.914 4.560 1.00 60.28 90 GLU A C 1
ATOM 673 O O . GLU A 1 90 ? -6.912 19.003 5.692 1.00 60.28 90 GLU A O 1
ATOM 678 N N . LEU A 1 91 ? -6.631 19.034 3.462 1.00 61.09 91 LEU A N 1
ATOM 679 C CA . LEU A 1 91 ? -5.296 19.618 3.530 1.00 61.09 91 LEU A CA 1
ATOM 680 C C . LEU A 1 91 ? -5.475 21.033 4.067 1.00 61.09 91 LEU A C 1
ATOM 682 O O . LEU A 1 91 ? -6.015 21.900 3.373 1.00 61.09 91 LEU A O 1
ATOM 686 N N . ALA A 1 92 ? -5.119 21.226 5.336 1.00 46.69 92 ALA A N 1
ATOM 687 C CA . ALA A 1 92 ? -5.363 22.460 6.058 1.00 46.69 92 ALA A CA 1
ATOM 688 C C . ALA A 1 92 ? -4.925 23.652 5.203 1.00 46.69 92 ALA A C 1
ATOM 690 O O . ALA A 1 92 ? -3.904 23.580 4.520 1.00 46.69 92 ALA A O 1
ATOM 691 N N . ALA A 1 93 ? -5.690 24.746 5.232 1.00 40.47 93 ALA A N 1
ATOM 692 C CA . ALA A 1 93 ? -5.363 25.976 4.518 1.00 40.47 93 ALA A CA 1
ATOM 693 C C . ALA A 1 93 ? -3.914 26.416 4.833 1.00 40.47 93 ALA A C 1
ATOM 695 O O . ALA A 1 93 ? -3.668 27.064 5.849 1.00 40.47 93 ALA A O 1
ATOM 696 N N . GLY A 1 94 ? -2.956 26.022 3.985 1.00 45.94 94 GLY A N 1
ATOM 697 C CA . GLY A 1 94 ? -1.520 26.220 4.206 1.00 45.94 94 GLY A CA 1
ATOM 698 C C . GLY A 1 94 ? -0.606 25.033 3.861 1.00 45.94 94 GLY A C 1
ATOM 699 O O . GLY A 1 94 ? 0.561 25.279 3.563 1.00 45.94 94 GLY A O 1
ATOM 700 N N . GLU A 1 95 ? -1.084 23.783 3.843 1.00 60.06 95 GLU A N 1
ATOM 701 C CA . GLU A 1 95 ? -0.268 22.641 3.398 1.00 60.06 95 GLU A CA 1
ATOM 702 C C . GLU A 1 95 ? -0.242 22.564 1.869 1.00 60.06 95 GLU A C 1
ATOM 704 O O . GLU A 1 95 ? -1.204 22.168 1.210 1.00 60.06 95 GLU A O 1
ATOM 709 N N . ALA A 1 96 ? 0.879 22.985 1.283 1.00 69.69 96 ALA A N 1
ATOM 710 C CA . ALA A 1 96 ? 1.146 22.749 -0.125 1.00 69.69 96 ALA A CA 1
ATOM 711 C C . ALA A 1 96 ? 1.410 21.251 -0.338 1.00 69.69 96 ALA A C 1
ATOM 713 O O . ALA A 1 96 ? 2.282 20.677 0.311 1.00 69.69 96 ALA A O 1
ATOM 714 N N . ILE A 1 97 ? 0.675 20.633 -1.263 1.00 79.12 97 ILE A N 1
ATOM 715 C CA . ILE A 1 97 ? 0.947 19.261 -1.705 1.00 79.12 97 ILE A CA 1
ATOM 716 C C . ILE A 1 97 ? 2.336 19.237 -2.340 1.00 79.12 97 ILE A C 1
ATOM 718 O O . ILE A 1 97 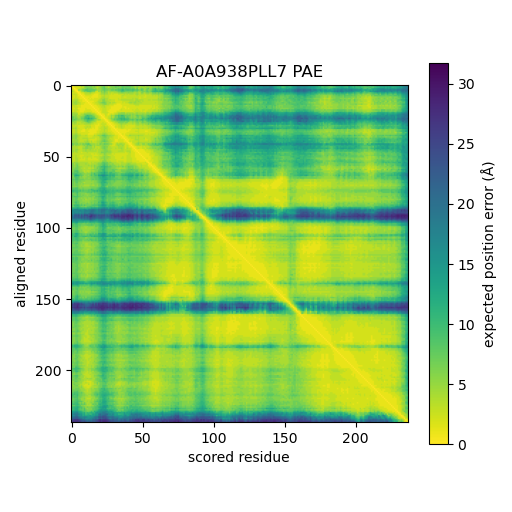? 2.601 20.021 -3.257 1.00 79.12 97 ILE A O 1
ATOM 722 N N . ASP A 1 98 ? 3.201 18.331 -1.880 1.00 86.06 98 ASP A N 1
ATOM 723 C CA . ASP A 1 98 ? 4.440 18.041 -2.593 1.00 86.06 98 ASP A CA 1
ATOM 724 C C . ASP A 1 98 ? 4.087 17.495 -3.982 1.00 86.06 98 ASP A C 1
ATOM 726 O O . ASP A 1 98 ? 3.419 16.472 -4.126 1.00 86.06 98 ASP A O 1
ATOM 730 N N . LEU A 1 99 ? 4.503 18.217 -5.020 1.00 90.06 99 LEU A N 1
ATOM 731 C CA . LEU A 1 99 ? 4.240 17.834 -6.405 1.00 90.06 99 LEU A CA 1
ATOM 732 C C . LEU A 1 99 ? 5.216 16.761 -6.905 1.00 90.06 99 LEU A C 1
ATOM 734 O O . LEU A 1 99 ? 5.137 16.378 -8.074 1.00 90.06 99 LEU A O 1
ATOM 738 N N . PHE A 1 100 ? 6.143 16.304 -6.062 1.00 90.88 100 PHE A N 1
ATOM 739 C CA . PHE A 1 100 ? 6.962 15.130 -6.317 1.00 90.88 100 PHE A CA 1
ATOM 740 C C . PHE A 1 100 ? 6.288 13.878 -5.770 1.00 90.88 100 PHE A C 1
ATOM 742 O O . PHE A 1 100 ? 5.879 13.802 -4.615 1.00 90.88 100 PHE A O 1
ATOM 749 N N . TRP A 1 101 ? 6.204 12.864 -6.623 1.00 91.94 101 TRP A N 1
ATOM 750 C CA . TRP A 1 101 ? 5.759 11.550 -6.209 1.00 91.94 101 TRP A CA 1
ATOM 751 C C . TRP A 1 101 ? 6.912 10.769 -5.583 1.00 91.94 101 TRP A C 1
ATOM 753 O O . TRP A 1 101 ? 7.986 10.645 -6.180 1.00 91.94 101 TRP A O 1
ATOM 763 N N . HIS A 1 102 ? 6.659 10.196 -4.410 1.00 91.00 102 HIS A N 1
ATOM 764 C CA . HIS A 1 102 ? 7.604 9.342 -3.700 1.00 91.00 102 HIS A CA 1
ATOM 765 C C . HIS A 1 102 ? 6.992 7.944 -3.538 1.00 91.00 102 HIS A C 1
ATOM 767 O O . HIS A 1 102 ? 5.918 7.825 -2.948 1.00 91.00 102 HIS A O 1
ATOM 773 N N . PRO A 1 103 ? 7.645 6.869 -4.022 1.00 89.00 103 PRO A N 1
ATOM 774 C CA . PRO A 1 103 ? 7.093 5.509 -3.958 1.00 89.00 103 PRO A CA 1
ATOM 775 C C . PRO A 1 103 ? 6.957 4.975 -2.527 1.00 89.00 103 PRO A C 1
ATOM 777 O O . PRO A 1 103 ? 6.128 4.099 -2.275 1.00 89.00 103 PRO A O 1
ATOM 780 N N . PHE A 1 104 ? 7.794 5.475 -1.614 1.00 89.75 104 PHE A N 1
ATOM 781 C CA . PHE A 1 104 ? 7.855 5.111 -0.203 1.00 89.75 104 PHE A CA 1
ATOM 782 C C . PHE A 1 104 ? 8.327 6.315 0.625 1.00 89.75 104 PHE A C 1
ATOM 784 O O . PHE A 1 104 ? 8.833 7.293 0.080 1.00 89.75 104 PHE A O 1
ATOM 791 N N . VAL A 1 105 ? 8.227 6.214 1.953 1.00 84.69 105 VAL A N 1
ATOM 792 C CA . VAL A 1 105 ? 8.896 7.157 2.866 1.00 84.69 105 VAL A CA 1
ATOM 793 C C . VAL A 1 105 ? 10.419 7.097 2.687 1.00 84.69 105 VAL A C 1
ATOM 795 O O . VAL A 1 105 ? 10.959 6.021 2.439 1.00 84.69 105 VAL A O 1
ATOM 798 N N . GLU A 1 106 ? 11.124 8.218 2.870 1.00 81.25 106 GLU A N 1
ATOM 799 C CA . GLU A 1 106 ? 12.568 8.349 2.573 1.00 81.25 106 GLU A CA 1
ATOM 800 C C . GLU A 1 106 ? 13.465 7.316 3.275 1.00 81.25 106 GLU A C 1
ATOM 802 O O . GLU A 1 106 ? 14.522 6.943 2.772 1.00 81.25 106 GLU A O 1
ATOM 807 N N . THR A 1 107 ? 13.052 6.827 4.445 1.00 85.62 107 THR A N 1
ATOM 808 C CA . THR A 1 107 ? 13.811 5.844 5.231 1.00 85.62 107 THR A CA 1
ATOM 809 C C . THR A 1 107 ? 13.592 4.399 4.783 1.00 85.62 107 THR A C 1
ATOM 811 O O . THR A 1 107 ? 14.226 3.486 5.315 1.00 85.62 107 THR A O 1
ATOM 814 N N . TYR A 1 108 ? 12.689 4.159 3.831 1.00 87.56 108 TYR A N 1
ATOM 815 C CA . TYR A 1 108 ? 12.348 2.821 3.379 1.00 87.56 108 TYR A CA 1
ATOM 816 C C . TYR A 1 108 ? 13.333 2.303 2.326 1.00 87.56 108 TYR A C 1
ATOM 818 O O . TYR A 1 108 ? 13.451 2.850 1.235 1.00 87.56 108 TYR A O 1
ATOM 826 N N . THR A 1 109 ? 13.986 1.181 2.626 1.00 85.94 109 THR A N 1
ATOM 827 C CA . THR A 1 109 ? 14.989 0.544 1.749 1.00 85.94 109 THR A CA 1
ATOM 828 C C . THR A 1 109 ? 14.625 -0.888 1.350 1.00 85.94 109 THR A C 1
ATOM 830 O O . THR A 1 109 ? 15.404 -1.575 0.696 1.00 85.94 109 THR A O 1
ATOM 833 N N . GLY A 1 110 ? 13.435 -1.358 1.739 1.00 90.38 110 GLY A N 1
ATOM 834 C CA . GLY A 1 110 ? 13.015 -2.752 1.569 1.00 90.38 110 GLY A CA 1
ATOM 835 C C . GLY A 1 110 ? 12.514 -3.117 0.170 1.00 90.38 110 GLY A C 1
ATOM 836 O O . GLY A 1 110 ? 12.130 -4.263 -0.041 1.00 90.38 110 GLY A O 1
ATOM 837 N N . PHE A 1 111 ? 12.474 -2.169 -0.768 1.00 92.94 111 PHE A N 1
ATOM 838 C CA . PHE A 1 111 ? 12.009 -2.429 -2.128 1.00 92.94 111 PHE A CA 1
ATOM 839 C C . PHE A 1 111 ? 13.121 -3.035 -2.992 1.00 92.94 111 PHE A C 1
ATOM 841 O O . PHE A 1 111 ? 14.210 -2.472 -3.112 1.00 92.94 111 PHE A O 1
ATOM 848 N N . ASP A 1 112 ? 12.830 -4.170 -3.626 1.00 94.81 112 ASP A N 1
ATOM 849 C CA . ASP A 1 112 ? 13.755 -4.889 -4.501 1.00 94.81 112 ASP A CA 1
ATOM 850 C C . ASP A 1 112 ? 13.043 -5.345 -5.785 1.00 94.81 112 ASP A C 1
ATOM 852 O O . ASP A 1 112 ? 12.238 -6.275 -5.765 1.00 94.81 112 ASP A O 1
ATOM 856 N N . SER A 1 113 ? 13.327 -4.678 -6.908 1.00 95.75 113 SER A N 1
ATOM 857 C CA . SER A 1 113 ? 12.774 -5.020 -8.218 1.00 95.75 113 SER A CA 1
ATOM 858 C C . SER A 1 113 ? 13.658 -6.046 -8.926 1.00 95.75 113 SER A C 1
ATOM 860 O O . SER A 1 113 ? 14.854 -5.831 -9.145 1.00 95.75 113 SER A O 1
ATOM 862 N N . ALA A 1 114 ? 13.045 -7.149 -9.356 1.00 96.62 114 ALA A N 1
ATOM 863 C CA . ALA A 1 114 ? 13.704 -8.155 -10.173 1.00 96.62 114 ALA A CA 1
ATOM 864 C C . ALA A 1 114 ? 14.106 -7.598 -11.544 1.00 96.62 114 ALA A C 1
ATOM 866 O O . ALA A 1 114 ? 15.188 -7.925 -12.034 1.00 96.62 114 ALA A O 1
ATOM 867 N N . ALA A 1 115 ? 13.272 -6.738 -12.132 1.00 96.56 115 ALA A N 1
ATOM 868 C CA . ALA A 1 115 ? 13.547 -6.091 -13.408 1.00 96.56 115 ALA A CA 1
ATOM 869 C C . ALA A 1 115 ? 14.765 -5.158 -13.342 1.00 96.56 115 ALA A C 1
ATOM 871 O O . ALA A 1 115 ? 15.662 -5.249 -14.181 1.00 96.56 115 ALA A O 1
ATOM 872 N N . LEU A 1 116 ? 14.834 -4.301 -12.319 1.00 97.31 116 LEU A N 1
ATOM 873 C CA . LEU A 1 116 ? 15.953 -3.375 -12.130 1.00 97.31 116 LEU A CA 1
ATOM 874 C C . LEU A 1 116 ? 17.252 -4.112 -11.796 1.00 97.31 116 LEU A C 1
ATOM 876 O O . LEU A 1 116 ? 18.298 -3.809 -12.373 1.00 97.31 116 LEU A O 1
ATOM 880 N N . ARG A 1 117 ? 17.174 -5.158 -10.968 1.00 97.75 117 ARG A N 1
ATOM 881 C CA . ARG A 1 117 ? 18.309 -6.047 -10.705 1.00 97.75 117 ARG A CA 1
ATOM 882 C C . ARG A 1 117 ? 18.821 -6.708 -11.984 1.00 97.75 117 ARG A C 1
ATOM 884 O O . ARG A 1 117 ? 20.029 -6.753 -12.202 1.00 97.75 117 ARG A O 1
ATOM 891 N N . ALA A 1 118 ? 17.927 -7.207 -12.840 1.00 97.56 118 ALA A N 1
ATOM 892 C CA . ALA A 1 118 ? 18.306 -7.807 -14.120 1.00 97.56 118 ALA A CA 1
ATOM 893 C C . ALA A 1 118 ? 18.955 -6.789 -15.077 1.00 97.56 118 ALA A C 1
ATOM 895 O O . ALA A 1 118 ? 19.822 -7.156 -15.867 1.00 97.56 118 ALA A O 1
ATOM 896 N N . ALA A 1 119 ? 18.585 -5.510 -14.963 1.00 97.00 119 ALA A N 1
ATOM 897 C CA . ALA A 1 119 ? 19.210 -4.399 -15.677 1.00 97.00 119 ALA A CA 1
ATOM 898 C C . ALA A 1 119 ? 20.527 -3.905 -15.038 1.00 97.00 119 ALA A C 1
ATOM 900 O O . ALA A 1 119 ? 21.145 -2.977 -15.557 1.00 97.00 119 ALA A O 1
ATOM 901 N N . GLY A 1 120 ? 20.976 -4.510 -13.932 1.00 97.44 120 GLY A N 1
ATOM 902 C CA . GLY A 1 120 ? 22.217 -4.147 -13.245 1.00 97.44 120 GLY A CA 1
ATOM 903 C C . GLY A 1 120 ? 22.120 -2.901 -12.362 1.00 97.44 120 GLY A C 1
ATOM 904 O O . GLY A 1 120 ? 23.152 -2.370 -11.951 1.00 97.44 120 GLY A O 1
ATOM 905 N N . VAL A 1 121 ? 20.910 -2.428 -12.054 1.00 97.25 121 VAL A N 1
ATOM 906 C CA . VAL A 1 121 ? 20.705 -1.329 -11.104 1.00 97.25 121 VAL A CA 1
ATOM 907 C C . VAL A 1 121 ? 20.930 -1.861 -9.679 1.00 97.25 121 VAL A C 1
ATOM 909 O O . VAL A 1 121 ? 20.376 -2.902 -9.323 1.00 97.25 121 VAL A O 1
ATOM 912 N N . PRO A 1 122 ? 21.746 -1.199 -8.838 1.00 96.62 122 PRO A N 1
ATOM 913 C CA . PRO A 1 122 ? 21.914 -1.598 -7.443 1.00 96.62 122 PRO A CA 1
ATOM 914 C C . PRO A 1 122 ? 20.616 -1.452 -6.637 1.00 96.62 122 PRO A C 1
ATOM 916 O O . PRO A 1 122 ? 19.930 -0.439 -6.763 1.00 96.62 122 PRO A O 1
ATOM 919 N N . GLN A 1 123 ? 20.340 -2.388 -5.718 1.00 95.12 123 GLN A N 1
ATOM 920 C CA . GLN A 1 123 ? 19.119 -2.376 -4.892 1.00 95.12 123 GLN A CA 1
ATOM 921 C C . GLN A 1 123 ? 18.887 -1.038 -4.173 1.00 95.12 123 GLN A C 1
ATOM 923 O O . GLN A 1 123 ? 17.769 -0.530 -4.148 1.00 95.12 123 GLN A O 1
ATOM 928 N N . ALA A 1 124 ? 19.951 -0.425 -3.644 1.00 94.25 124 ALA A N 1
ATOM 929 C CA . ALA A 1 124 ? 19.883 0.865 -2.956 1.00 94.25 124 ALA A CA 1
ATOM 930 C C . ALA A 1 124 ? 19.351 2.020 -3.833 1.00 94.25 124 ALA A C 1
ATOM 932 O O . ALA A 1 124 ? 18.974 3.058 -3.300 1.00 94.25 124 ALA A O 1
ATOM 933 N N . GLN A 1 125 ? 19.321 1.850 -5.158 1.00 95.31 125 GLN A N 1
ATOM 934 C CA . GLN A 1 125 ? 18.849 2.842 -6.127 1.00 95.31 125 GLN A CA 1
ATOM 935 C C . GLN A 1 125 ? 17.465 2.507 -6.697 1.00 95.31 125 GLN A C 1
ATOM 937 O O . GLN A 1 125 ? 16.918 3.300 -7.451 1.00 95.31 125 GLN A O 1
ATOM 942 N N . HIS A 1 126 ? 16.863 1.359 -6.365 1.00 95.56 126 HIS A N 1
ATOM 943 C CA . HIS A 1 126 ? 15.577 0.958 -6.952 1.00 95.56 126 HIS A CA 1
ATOM 944 C C . HIS A 1 126 ? 14.447 1.952 -6.643 1.00 95.56 126 HIS A C 1
ATOM 946 O O . HIS A 1 126 ? 13.631 2.265 -7.508 1.00 95.56 126 HIS A O 1
ATOM 952 N N . VAL A 1 127 ? 14.418 2.467 -5.411 1.00 94.19 127 VAL A N 1
ATOM 953 C CA . VAL A 1 127 ? 13.431 3.456 -4.952 1.00 94.19 127 VAL A CA 1
ATOM 954 C C . VAL A 1 127 ? 13.597 4.783 -5.696 1.00 94.19 127 VAL A C 1
ATOM 956 O O . VAL A 1 127 ? 12.626 5.296 -6.249 1.00 94.19 127 VAL A O 1
ATOM 959 N N . SER A 1 128 ? 14.822 5.319 -5.755 1.00 94.50 128 SER A N 1
ATOM 960 C CA . SER A 1 128 ? 15.100 6.577 -6.459 1.00 94.50 128 SER A CA 1
ATOM 961 C C . SER A 1 128 ? 14.862 6.445 -7.959 1.00 94.50 128 SER A C 1
ATOM 963 O O . SER A 1 128 ? 14.288 7.344 -8.561 1.00 94.50 128 SER A O 1
ATOM 965 N N . TRP A 1 129 ? 15.208 5.298 -8.548 1.00 94.88 129 TRP A N 1
ATOM 966 C CA . TRP A 1 129 ? 14.963 5.014 -9.958 1.00 94.88 129 TRP A CA 1
ATOM 967 C C . TRP A 1 129 ? 13.472 5.105 -10.303 1.00 94.88 129 TRP A C 1
ATOM 969 O O . TRP A 1 129 ? 13.107 5.768 -11.272 1.00 94.88 129 TRP A O 1
ATOM 979 N N . LEU A 1 130 ? 12.593 4.496 -9.493 1.00 92.56 130 LEU A N 1
ATOM 980 C CA . LEU A 1 130 ? 11.142 4.593 -9.695 1.00 92.56 130 LEU A CA 1
ATOM 981 C C . LEU A 1 130 ? 10.641 6.031 -9.551 1.00 92.56 130 LEU A C 1
ATOM 983 O O . LEU A 1 130 ? 9.861 6.497 -10.382 1.00 92.56 130 LEU A O 1
ATOM 987 N N . ALA A 1 131 ? 11.092 6.733 -8.510 1.00 92.56 131 ALA A N 1
ATOM 988 C CA . ALA A 1 131 ? 10.712 8.121 -8.283 1.00 92.56 131 ALA A CA 1
ATOM 989 C C . ALA A 1 131 ? 11.116 9.005 -9.474 1.00 92.56 131 ALA A C 1
ATOM 991 O O . ALA A 1 131 ? 10.306 9.789 -9.959 1.00 92.56 131 ALA A O 1
ATOM 992 N N . GLU A 1 132 ? 12.337 8.862 -9.989 1.00 92.94 132 GLU A N 1
ATOM 993 C CA . GLU A 1 132 ? 12.831 9.601 -11.155 1.00 92.94 132 GLU A CA 1
ATOM 994 C C . GLU A 1 132 ? 12.049 9.256 -12.430 1.00 92.94 132 GLU A C 1
ATOM 996 O O . GLU A 1 132 ? 11.626 10.158 -13.162 1.00 92.94 132 GLU A O 1
ATOM 1001 N N . ALA A 1 133 ? 11.797 7.966 -12.674 1.00 91.31 133 ALA A N 1
ATOM 1002 C CA . ALA A 1 133 ? 11.045 7.499 -13.835 1.00 91.31 133 ALA A CA 1
ATOM 1003 C C . ALA A 1 133 ? 9.632 8.101 -13.880 1.00 91.31 133 ALA A C 1
ATOM 1005 O O . ALA A 1 133 ? 9.210 8.601 -14.919 1.00 91.31 133 ALA A O 1
ATOM 1006 N N . ILE A 1 134 ? 8.919 8.135 -12.752 1.00 90.31 134 ILE A N 1
ATOM 1007 C CA . ILE A 1 134 ? 7.587 8.747 -12.676 1.00 90.31 134 ILE A CA 1
ATOM 1008 C C . ILE A 1 134 ? 7.685 10.278 -12.724 1.00 90.31 134 ILE A C 1
ATOM 1010 O O . ILE A 1 134 ? 7.070 10.916 -13.577 1.00 90.31 134 ILE A O 1
ATOM 1014 N N . ASN A 1 135 ? 8.507 10.904 -11.882 1.00 92.00 135 ASN A N 1
ATOM 1015 C CA . ASN A 1 135 ? 8.557 12.367 -11.781 1.00 92.00 135 ASN A CA 1
ATOM 1016 C C . ASN A 1 135 ? 9.071 13.073 -13.041 1.00 92.00 135 ASN A C 1
ATOM 1018 O O . ASN A 1 135 ? 8.782 14.261 -13.221 1.00 92.00 135 ASN A O 1
ATOM 1022 N N . SER A 1 136 ? 9.835 12.387 -13.893 1.00 91.50 136 SER A N 1
ATOM 1023 C CA . SER A 1 136 ? 10.272 12.918 -15.189 1.00 91.50 136 SER A CA 1
ATOM 1024 C C . SER A 1 136 ? 9.119 13.042 -16.195 1.00 91.50 136 SER A C 1
ATOM 1026 O O . SER A 1 136 ? 9.133 13.938 -17.038 1.00 91.50 136 SER A O 1
ATOM 1028 N N . ARG A 1 137 ? 8.077 12.210 -16.065 1.00 89.81 137 ARG A N 1
ATOM 1029 C CA . ARG A 1 137 ? 6.909 12.182 -16.963 1.00 89.81 137 ARG A CA 1
ATOM 1030 C C . ARG A 1 137 ? 5.874 13.255 -16.661 1.00 89.81 137 ARG A C 1
ATOM 1032 O O . ARG A 1 137 ? 5.112 13.634 -17.543 1.00 89.81 137 ARG A O 1
ATOM 1039 N N . ALA A 1 138 ? 5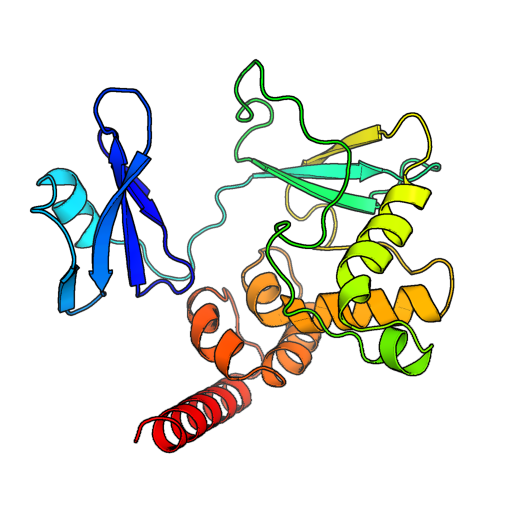.865 13.768 -15.435 1.00 90.25 138 ALA A N 1
ATOM 1040 C CA . ALA A 1 138 ? 4.953 14.834 -15.029 1.00 90.25 138 ALA A CA 1
ATOM 1041 C C . ALA A 1 138 ? 5.222 16.184 -15.726 1.00 90.25 138 ALA A C 1
ATOM 1043 O O . ALA A 1 138 ? 4.404 17.101 -15.655 1.00 90.25 138 ALA A O 1
ATOM 1044 N N . GLY A 1 139 ? 6.370 16.319 -16.402 1.00 86.62 139 GLY A N 1
ATOM 1045 C CA . GLY A 1 139 ? 6.768 17.543 -17.089 1.00 86.62 139 GLY A CA 1
ATOM 1046 C C . GLY A 1 139 ? 7.074 18.713 -16.146 1.00 86.62 139 GLY A C 1
ATOM 1047 O O . GLY A 1 139 ? 7.161 18.570 -14.924 1.00 86.62 139 GLY A O 1
ATOM 1048 N N . ALA A 1 140 ? 7.271 19.894 -16.737 1.00 88.88 140 ALA A N 1
ATOM 1049 C CA . ALA A 1 140 ? 7.499 21.146 -16.021 1.00 88.88 140 ALA A CA 1
ATOM 1050 C C . ALA A 1 140 ? 6.660 22.282 -16.651 1.00 88.88 140 ALA A C 1
ATOM 1052 O O . ALA A 1 140 ? 6.819 22.543 -17.845 1.00 88.88 140 ALA A O 1
ATOM 1053 N N . PRO A 1 141 ? 5.797 22.981 -15.885 1.00 90.25 141 PRO A N 1
ATOM 1054 C CA . PRO A 1 141 ? 5.481 22.741 -14.474 1.00 90.25 141 PRO A CA 1
ATOM 1055 C C . PRO A 1 141 ? 4.684 21.442 -14.267 1.00 90.25 141 PRO A C 1
ATOM 1057 O O . PRO A 1 141 ? 3.905 21.045 -15.133 1.00 90.25 141 PRO A O 1
ATOM 1060 N N . ARG A 1 142 ? 4.856 20.810 -13.099 1.00 92.62 142 ARG A N 1
ATOM 1061 C CA . ARG A 1 142 ? 4.045 19.653 -12.692 1.00 92.62 142 ARG A CA 1
ATOM 1062 C C . ARG A 1 142 ? 2.620 20.096 -12.405 1.00 92.62 142 ARG A C 1
ATOM 1064 O O . ARG A 1 142 ? 2.397 21.182 -11.869 1.00 92.62 142 ARG A O 1
ATOM 1071 N N . ARG A 1 143 ? 1.660 19.252 -12.768 1.00 92.00 143 ARG A N 1
ATOM 1072 C CA . ARG A 1 143 ? 0.230 19.526 -12.606 1.00 92.00 143 ARG A CA 1
ATOM 1073 C C . ARG A 1 143 ? -0.422 18.410 -11.816 1.00 92.00 143 ARG A C 1
ATOM 1075 O O . ARG A 1 143 ? 0.001 17.261 -11.911 1.00 92.00 143 ARG A O 1
ATOM 1082 N N . THR A 1 144 ? -1.476 18.756 -11.092 1.00 91.88 144 THR A N 1
ATOM 1083 C CA . THR A 1 144 ? -2.281 17.805 -10.330 1.00 91.88 144 THR A CA 1
ATOM 1084 C C . THR A 1 144 ? -3.765 18.009 -10.585 1.00 91.88 144 THR A C 1
ATOM 1086 O O . THR A 1 144 ? -4.189 19.058 -11.084 1.00 91.88 144 THR A O 1
ATOM 1089 N N . ARG A 1 145 ? -4.567 16.996 -10.256 1.00 90.25 145 ARG A N 1
ATOM 1090 C CA . ARG A 1 145 ? -6.028 17.077 -10.260 1.00 90.25 145 ARG A CA 1
ATOM 1091 C C . ARG A 1 145 ? -6.611 16.247 -9.126 1.00 90.25 145 ARG A C 1
ATOM 1093 O O . ARG A 1 145 ? -6.197 15.113 -8.922 1.00 90.25 145 ARG A O 1
ATOM 1100 N N . TRP A 1 146 ? -7.604 16.812 -8.449 1.00 90.00 146 TRP A N 1
ATOM 1101 C CA . TRP A 1 146 ? -8.463 16.080 -7.526 1.00 90.00 146 TRP A CA 1
ATOM 1102 C C . TRP A 1 146 ? -9.572 15.367 -8.297 1.00 90.00 146 TRP A C 1
ATOM 1104 O O . TRP A 1 146 ? -10.276 16.007 -9.080 1.00 90.00 146 TRP A O 1
ATOM 1114 N N . LEU A 1 147 ? -9.698 14.065 -8.077 1.00 86.88 1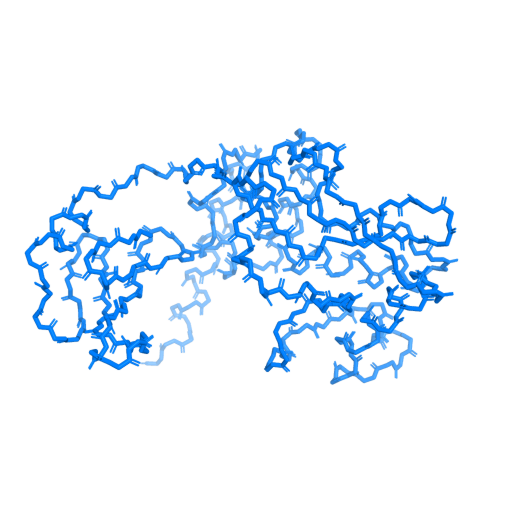47 LEU A N 1
ATOM 1115 C CA . LEU A 1 147 ? -10.697 13.176 -8.670 1.00 86.88 147 LEU A CA 1
ATOM 1116 C C . LEU A 1 147 ? -11.467 12.455 -7.562 1.00 86.88 147 LEU A C 1
ATOM 1118 O O . LEU A 1 147 ? -11.010 12.425 -6.416 1.00 86.88 147 LEU A O 1
ATOM 1122 N N . ALA A 1 148 ? -12.628 11.888 -7.889 1.00 86.06 148 ALA A N 1
ATOM 1123 C CA . ALA A 1 148 ? -13.340 11.037 -6.942 1.00 86.06 148 ALA A CA 1
ATOM 1124 C C . ALA A 1 148 ? -12.539 9.750 -6.684 1.00 86.06 148 ALA A C 1
ATOM 1126 O O . ALA A 1 148 ? -11.951 9.185 -7.607 1.00 86.06 148 ALA A O 1
ATOM 1127 N N . ALA A 1 149 ? -12.517 9.278 -5.436 1.00 81.12 149 ALA A N 1
ATOM 1128 C CA . ALA A 1 149 ? -11.825 8.040 -5.090 1.00 81.12 149 ALA A CA 1
ATOM 1129 C C . ALA A 1 149 ? -12.374 6.860 -5.911 1.00 81.12 149 ALA A C 1
ATOM 1131 O O . ALA A 1 149 ? -13.589 6.660 -6.007 1.00 81.12 149 ALA A O 1
ATOM 1132 N N . GLY A 1 150 ? -11.473 6.089 -6.526 1.00 77.81 150 GLY A N 1
ATOM 1133 C CA . GLY A 1 150 ? -11.829 4.974 -7.409 1.00 77.81 150 GLY A CA 1
ATOM 1134 C C . GLY A 1 150 ? -12.279 5.367 -8.823 1.00 77.81 150 GLY A C 1
ATOM 1135 O O . GLY A 1 150 ? -12.618 4.483 -9.606 1.00 77.81 150 GLY A O 1
ATOM 1136 N N . GLU A 1 151 ? -12.266 6.656 -9.188 1.00 80.31 151 GLU A N 1
ATOM 1137 C CA . GLU A 1 151 ? -12.474 7.097 -10.580 1.00 80.31 151 GLU A CA 1
ATOM 1138 C C . GLU A 1 151 ? -11.332 6.626 -11.494 1.00 80.31 151 GLU A C 1
ATOM 1140 O O . GLU A 1 151 ? -11.538 6.297 -12.663 1.00 80.31 151 GLU A O 1
ATOM 1145 N N . VAL A 1 152 ? -10.126 6.553 -10.934 1.00 75.62 152 VAL A N 1
ATOM 1146 C CA . VAL A 1 152 ? -8.944 5.954 -11.547 1.00 75.62 152 VAL A CA 1
ATOM 1147 C C . VAL A 1 152 ? -8.662 4.659 -10.793 1.00 75.62 152 VAL A C 1
ATOM 1149 O O . VAL A 1 152 ? -8.552 4.677 -9.569 1.00 75.62 152 VAL A O 1
ATOM 1152 N N . ALA A 1 153 ? -8.553 3.530 -11.497 1.00 66.56 153 ALA A N 1
ATOM 1153 C CA . ALA A 1 153 ? -8.237 2.254 -10.857 1.00 66.56 153 ALA A CA 1
ATOM 1154 C C . ALA A 1 153 ? -6.892 2.357 -10.107 1.00 66.56 153 ALA A C 1
ATOM 1156 O O . ALA A 1 153 ? -5.837 2.601 -10.698 1.00 66.56 153 ALA A O 1
ATOM 1157 N N . ALA A 1 154 ? -6.941 2.239 -8.781 1.00 59.47 154 ALA A N 1
ATOM 1158 C CA . ALA A 1 154 ? -5.783 2.425 -7.918 1.00 59.47 154 ALA A CA 1
ATOM 1159 C C . ALA A 1 154 ? -4.737 1.298 -8.104 1.00 59.47 154 ALA A C 1
ATOM 1161 O O . ALA A 1 154 ? -5.130 0.149 -8.324 1.00 59.47 154 ALA A O 1
ATOM 1162 N N . PRO A 1 155 ? -3.415 1.566 -7.946 1.00 53.59 155 PRO A N 1
ATOM 1163 C CA . PRO A 1 155 ? -2.808 2.797 -7.417 1.00 53.59 155 PRO A CA 1
ATOM 1164 C C . PRO A 1 155 ? -1.637 3.360 -8.250 1.00 53.59 155 PRO A C 1
ATOM 1166 O O . PRO A 1 155 ? -0.914 4.220 -7.757 1.00 53.59 155 PRO A O 1
ATOM 1169 N N . LEU A 1 156 ? -1.413 2.917 -9.491 1.00 55.28 156 LEU A N 1
ATOM 1170 C CA . LEU A 1 156 ? -0.467 3.571 -10.404 1.00 55.28 156 LEU A CA 1
ATOM 1171 C C . LEU A 1 156 ? -0.808 3.198 -11.852 1.00 55.28 156 LEU A C 1
ATOM 1173 O O . LEU A 1 156 ? -0.285 2.235 -12.416 1.00 55.28 156 LEU A O 1
ATOM 1177 N N . ILE A 1 157 ? -1.719 3.950 -12.47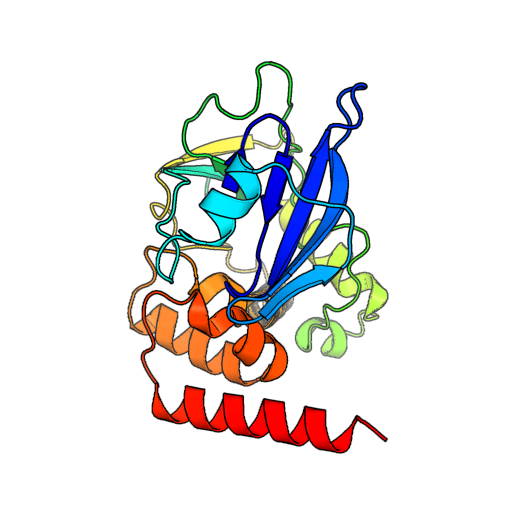2 1.00 59.75 157 ILE A N 1
ATOM 1178 C CA . ILE A 1 157 ? -1.972 3.814 -13.910 1.00 59.75 157 ILE A CA 1
ATOM 1179 C C . ILE A 1 157 ? -0.984 4.693 -14.649 1.00 59.75 157 ILE A C 1
ATOM 1181 O O . ILE A 1 157 ? -1.331 5.715 -15.227 1.00 59.75 157 ILE A O 1
ATOM 1185 N N . VAL A 1 158 ? 0.257 4.233 -14.709 1.00 55.78 158 VAL A N 1
ATOM 1186 C CA . VAL A 1 158 ? 0.955 4.432 -15.966 1.00 55.78 158 VAL A CA 1
ATOM 1187 C C . VAL A 1 158 ? 1.711 3.198 -16.346 1.00 55.78 158 VAL A C 1
ATOM 1189 O O . VAL A 1 158 ? 2.683 2.789 -15.717 1.00 55.78 158 VAL A O 1
ATOM 1192 N N . SER A 1 159 ? 1.273 2.657 -17.469 1.00 61.78 159 SER A N 1
ATOM 1193 C CA . SER A 1 159 ? 2.123 1.978 -18.419 1.00 61.78 159 SER A CA 1
ATOM 1194 C C . SER A 1 159 ? 3.518 2.605 -18.445 1.00 61.78 159 SER A C 1
ATOM 1196 O O . SER A 1 159 ? 3.651 3.820 -18.647 1.00 61.78 159 SER A O 1
ATOM 1198 N N . GLY A 1 160 ? 4.555 1.794 -18.227 1.00 61.59 160 GLY A N 1
ATOM 1199 C CA . GLY A 1 160 ? 5.930 2.231 -18.438 1.00 61.59 160 GLY A CA 1
ATOM 1200 C C . GLY A 1 160 ? 6.101 2.782 -19.854 1.00 61.59 160 GLY A C 1
ATOM 1201 O O . GLY A 1 160 ? 5.401 2.381 -20.781 1.00 61.59 160 GLY A O 1
ATOM 1202 N N . ASN A 1 161 ? 7.024 3.711 -20.059 1.00 79.12 161 ASN A N 1
ATOM 1203 C CA . ASN A 1 161 ? 7.330 4.177 -21.416 1.00 79.12 161 ASN A CA 1
ATOM 1204 C C . ASN A 1 161 ? 8.168 3.155 -22.195 1.00 79.12 161 ASN A C 1
ATOM 1206 O O . ASN A 1 161 ? 8.273 3.208 -23.418 1.00 79.12 161 ASN A O 1
ATOM 1210 N N . ASN A 1 162 ? 8.786 2.220 -21.478 1.00 87.62 162 ASN A N 1
ATOM 1211 C CA . ASN A 1 162 ? 9.596 1.140 -22.014 1.00 87.62 162 ASN A CA 1
ATOM 1212 C C . ASN A 1 162 ? 9.422 -0.123 -21.158 1.00 87.62 162 ASN A C 1
ATOM 1214 O O . ASN A 1 162 ? 8.871 -0.081 -20.057 1.00 87.62 162 ASN A O 1
ATOM 1218 N N . LEU A 1 163 ? 9.911 -1.256 -21.667 1.00 90.25 163 LEU A N 1
ATOM 1219 C CA . LEU A 1 163 ? 9.770 -2.562 -21.014 1.00 90.25 163 LEU A CA 1
ATOM 1220 C C . LEU A 1 163 ? 10.369 -2.608 -19.600 1.00 90.25 163 LEU A C 1
ATOM 1222 O O . LEU A 1 163 ? 9.827 -3.306 -18.741 1.00 90.25 163 LEU A O 1
ATOM 1226 N N . LEU A 1 164 ? 11.462 -1.878 -19.353 1.00 93.31 164 LEU A N 1
ATOM 1227 C CA . LEU A 1 164 ? 12.098 -1.842 -18.038 1.00 93.31 164 LEU A CA 1
ATOM 1228 C C . LEU A 1 164 ? 11.206 -1.123 -17.024 1.00 93.31 164 LEU A C 1
ATOM 1230 O O . LEU A 1 164 ? 10.950 -1.672 -15.959 1.00 93.31 164 LEU A O 1
ATOM 1234 N N . GLU A 1 165 ? 10.670 0.046 -17.377 1.00 91.00 165 GLU A N 1
ATOM 1235 C CA . GLU A 1 165 ? 9.698 0.773 -16.553 1.00 91.00 165 GLU A CA 1
ATOM 1236 C C . GLU A 1 165 ? 8.444 -0.055 -16.294 1.00 91.00 165 GLU A C 1
ATOM 1238 O O . GLU A 1 165 ? 8.032 -0.170 -15.145 1.00 91.00 165 GLU A O 1
ATOM 1243 N N . TYR A 1 166 ? 7.872 -0.690 -17.323 1.00 89.50 166 TYR A N 1
ATOM 1244 C CA . TYR A 1 166 ? 6.713 -1.571 -17.142 1.00 89.50 166 TYR A CA 1
ATOM 1245 C C . TYR A 1 166 ? 6.988 -2.658 -16.105 1.00 89.50 166 TYR A C 1
ATOM 1247 O O . TYR A 1 166 ? 6.168 -2.901 -15.223 1.00 89.50 166 TYR A O 1
ATOM 1255 N N . SER A 1 167 ? 8.147 -3.304 -16.210 1.00 92.62 167 SER A N 1
ATOM 1256 C CA . SER A 1 167 ? 8.507 -4.415 -15.334 1.00 92.62 167 SER A CA 1
ATOM 1257 C C . SER A 1 167 ? 8.822 -3.933 -13.914 1.00 92.62 167 SER A C 1
ATOM 1259 O O . SER A 1 167 ? 8.382 -4.549 -12.950 1.00 92.62 167 SER A O 1
ATOM 1261 N N . ALA A 1 168 ? 9.507 -2.796 -13.763 1.00 92.88 168 ALA A N 1
ATOM 1262 C CA . ALA A 1 168 ? 9.793 -2.200 -12.459 1.00 92.88 168 ALA A CA 1
ATOM 1263 C C . ALA A 1 168 ? 8.517 -1.717 -11.742 1.00 92.88 168 ALA A C 1
ATOM 1265 O O . ALA A 1 168 ? 8.379 -1.900 -10.533 1.00 92.88 168 ALA A O 1
ATOM 1266 N N . ILE A 1 169 ? 7.559 -1.150 -12.483 1.00 89.94 169 ILE A N 1
ATOM 1267 C CA . ILE A 1 169 ? 6.245 -0.752 -11.956 1.00 89.94 169 ILE A CA 1
ATOM 1268 C C . ILE A 1 169 ? 5.423 -1.991 -11.570 1.00 89.94 169 ILE A C 1
ATOM 1270 O O . ILE A 1 169 ? 4.775 -2.001 -10.525 1.00 89.94 169 ILE A O 1
ATOM 1274 N N . ALA A 1 170 ? 5.484 -3.071 -12.354 1.00 89.31 170 ALA A N 1
ATOM 1275 C CA . ALA A 1 170 ? 4.838 -4.334 -11.997 1.00 89.31 170 ALA A CA 1
ATOM 1276 C C . ALA A 1 170 ? 5.434 -4.958 -10.721 1.00 89.31 170 ALA A C 1
ATOM 1278 O O . ALA A 1 170 ? 4.686 -5.446 -9.867 1.00 89.31 170 ALA A O 1
ATOM 1279 N N . ASP A 1 171 ? 6.757 -4.896 -10.549 1.00 92.75 171 ASP A N 1
ATOM 1280 C CA . ASP A 1 171 ? 7.426 -5.316 -9.314 1.00 92.75 171 ASP A CA 1
ATOM 1281 C C . ASP A 1 171 ? 6.983 -4.449 -8.125 1.00 92.75 171 ASP A C 1
ATOM 1283 O O . ASP A 1 171 ? 6.694 -4.973 -7.049 1.00 92.75 171 ASP A O 1
ATOM 1287 N N . TYR A 1 172 ? 6.863 -3.132 -8.320 1.00 91.62 172 TYR A N 1
ATOM 1288 C CA . TYR A 1 172 ? 6.354 -2.202 -7.308 1.00 91.62 172 TYR A CA 1
ATOM 1289 C C . TYR A 1 172 ? 4.923 -2.535 -6.876 1.00 91.62 172 TYR A C 1
ATOM 1291 O O . TYR A 1 172 ? 4.652 -2.660 -5.680 1.00 91.62 172 TYR A O 1
ATOM 1299 N N . HIS A 1 173 ? 4.016 -2.763 -7.827 1.00 88.75 173 HIS A N 1
ATOM 1300 C CA . HIS A 1 173 ? 2.654 -3.195 -7.515 1.00 88.75 173 HIS A CA 1
ATOM 1301 C C . HIS A 1 173 ? 2.622 -4.539 -6.800 1.00 88.75 173 HIS A C 1
ATOM 1303 O O . HIS A 1 173 ? 1.859 -4.704 -5.853 1.00 88.75 173 HIS A O 1
ATOM 1309 N N . SER A 1 174 ? 3.472 -5.481 -7.208 1.00 91.12 174 SER A N 1
ATOM 1310 C CA . SER A 1 174 ? 3.564 -6.785 -6.551 1.00 91.12 174 SER A CA 1
ATOM 1311 C C . SER A 1 174 ? 4.030 -6.649 -5.102 1.00 91.12 174 SER A C 1
ATOM 1313 O O . SER A 1 174 ? 3.475 -7.282 -4.206 1.00 91.12 174 SER A O 1
ATOM 1315 N N . HIS A 1 175 ? 4.998 -5.763 -4.858 1.00 91.81 175 HIS A N 1
ATOM 1316 C CA . HIS A 1 175 ? 5.501 -5.445 -3.525 1.00 91.81 175 HIS A CA 1
ATOM 1317 C C . HIS A 1 175 ? 4.437 -4.796 -2.632 1.00 91.81 175 HIS A C 1
ATOM 1319 O O . HIS A 1 175 ? 4.329 -5.125 -1.450 1.00 91.81 175 HIS A O 1
ATOM 1325 N N . LEU A 1 176 ? 3.623 -3.900 -3.195 1.00 89.88 176 LEU A N 1
ATOM 1326 C CA . LEU A 1 176 ? 2.541 -3.230 -2.475 1.00 89.88 176 LEU A CA 1
ATOM 1327 C C . LEU A 1 176 ? 1.241 -4.029 -2.400 1.00 89.88 176 LEU A C 1
ATOM 1329 O O . LEU A 1 176 ? 0.369 -3.656 -1.616 1.00 89.88 176 LEU A O 1
ATOM 1333 N N . ALA A 1 177 ? 1.097 -5.119 -3.154 1.00 92.00 177 ALA A N 1
ATOM 1334 C CA . ALA A 1 177 ? -0.167 -5.828 -3.331 1.00 92.00 177 ALA A CA 1
ATOM 1335 C C . ALA A 1 177 ? -0.946 -6.114 -2.027 1.00 92.00 177 ALA A C 1
ATOM 1337 O O . ALA A 1 177 ? -2.154 -5.869 -2.012 1.00 92.00 177 ALA A O 1
ATOM 1338 N N . PRO A 1 178 ? -0.316 -6.525 -0.903 1.00 92.00 178 PRO A N 1
ATOM 1339 C CA . PRO A 1 178 ? -1.029 -6.710 0.362 1.00 92.00 178 PRO A CA 1
ATOM 1340 C C . PRO A 1 178 ? -1.723 -5.448 0.895 1.00 92.00 178 PRO A C 1
ATOM 1342 O O . PRO A 1 178 ? -2.738 -5.559 1.576 1.00 92.00 178 PRO A O 1
ATOM 1345 N N . LEU A 1 179 ? -1.185 -4.258 0.620 1.00 87.69 179 LEU A N 1
ATOM 1346 C CA . LEU A 1 179 ? -1.794 -2.979 0.993 1.00 87.69 179 LEU A CA 1
ATOM 1347 C C . LEU A 1 179 ? -2.860 -2.561 -0.021 1.00 87.69 179 LEU A C 1
ATOM 1349 O O . LEU A 1 179 ? -3.930 -2.116 0.378 1.00 87.69 179 LEU A O 1
ATOM 1353 N N . LEU A 1 180 ? -2.604 -2.770 -1.314 1.00 87.50 180 LEU A N 1
ATOM 1354 C CA . LEU A 1 180 ? -3.537 -2.387 -2.380 1.00 87.50 180 LEU A CA 1
ATOM 1355 C C . LEU A 1 180 ? -4.856 -3.159 -2.304 1.00 87.50 180 LEU A C 1
ATOM 1357 O O . LEU A 1 180 ? -5.908 -2.623 -2.619 1.00 87.50 180 LEU A O 1
ATOM 1361 N N . LEU A 1 181 ? -4.828 -4.398 -1.810 1.00 90.00 181 LEU A N 1
ATOM 1362 C CA . LEU A 1 181 ? -6.033 -5.199 -1.579 1.00 90.00 181 LEU A CA 1
ATOM 1363 C C . LEU A 1 181 ? -7.002 -4.594 -0.547 1.00 90.00 181 LEU A C 1
ATOM 1365 O O . LEU A 1 181 ? -8.176 -4.980 -0.536 1.00 90.00 181 LEU A O 1
ATOM 1369 N N . ALA A 1 182 ? -6.531 -3.666 0.296 1.00 86.81 182 ALA A N 1
ATOM 1370 C CA . ALA A 1 182 ? -7.369 -2.906 1.222 1.00 86.81 182 ALA A CA 1
ATOM 1371 C C . ALA A 1 182 ? -8.105 -1.735 0.544 1.00 86.81 182 ALA A C 1
ATOM 1373 O O . ALA A 1 182 ? -9.067 -1.220 1.110 1.00 86.81 182 ALA A O 1
ATOM 1374 N N . CYS A 1 183 ? -7.695 -1.328 -0.663 1.00 79.88 183 CYS A N 1
ATOM 1375 C CA . CYS A 1 183 ? -8.365 -0.274 -1.414 1.00 79.88 183 CYS A CA 1
ATOM 1376 C C . CYS A 1 183 ? -9.766 -0.715 -1.870 1.00 79.88 183 CYS A C 1
ATOM 1378 O O . CYS A 1 183 ? -10.019 -1.880 -2.213 1.00 79.88 183 CYS A O 1
ATOM 1380 N N . ALA A 1 184 ? -10.685 0.250 -1.888 1.00 72.69 184 ALA A N 1
ATOM 1381 C CA . ALA A 1 184 ? -12.002 0.089 -2.484 1.00 72.69 184 ALA A CA 1
ATOM 1382 C C . ALA A 1 184 ? -11.918 0.122 -4.022 1.00 72.69 184 ALA A C 1
ATOM 1384 O O . ALA A 1 184 ? -10.899 0.497 -4.594 1.00 72.69 184 ALA A O 1
ATOM 1385 N N . GLY A 1 185 ? -12.992 -0.290 -4.697 1.00 75.19 185 GLY A N 1
ATOM 1386 C CA . GLY A 1 185 ? -13.130 -0.131 -6.151 1.00 75.19 185 GLY A CA 1
ATOM 1387 C C . GLY A 1 185 ? -12.445 -1.184 -7.028 1.00 75.19 185 GLY A C 1
ATOM 1388 O O . GLY A 1 185 ? -12.746 -1.224 -8.213 1.00 75.19 185 GLY A O 1
ATOM 1389 N N . LEU A 1 186 ? -11.605 -2.068 -6.473 1.00 81.69 186 LEU A N 1
ATOM 1390 C CA . LEU A 1 186 ? -10.998 -3.162 -7.246 1.00 81.69 186 LEU A CA 1
ATOM 1391 C C . LEU A 1 186 ? -12.042 -4.199 -7.666 1.00 81.69 186 LEU A C 1
ATOM 1393 O O . LEU A 1 186 ? -12.745 -4.751 -6.803 1.00 81.69 186 LEU A O 1
ATOM 1397 N N . ASP A 1 187 ? -12.067 -4.521 -8.958 1.00 85.94 187 ASP A N 1
ATOM 1398 C CA . ASP A 1 187 ? -12.874 -5.620 -9.476 1.00 85.94 187 ASP A CA 1
ATOM 1399 C C . ASP A 1 187 ? -12.294 -6.999 -9.093 1.00 85.94 187 ASP A C 1
ATOM 1401 O O . ASP A 1 187 ? -11.207 -7.128 -8.518 1.00 85.94 187 ASP A O 1
ATOM 1405 N N . ASP A 1 188 ? -13.040 -8.068 -9.377 1.00 90.56 188 ASP A N 1
ATOM 1406 C CA . ASP A 1 188 ? -12.640 -9.428 -8.995 1.00 90.56 188 ASP A CA 1
ATOM 1407 C C . ASP A 1 188 ? -11.383 -9.916 -9.730 1.00 90.56 188 ASP A C 1
ATOM 1409 O O . ASP A 1 188 ? -10.622 -10.719 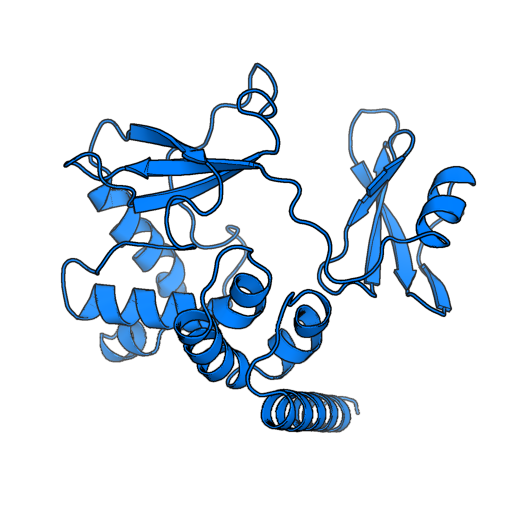-9.185 1.00 90.56 188 ASP A O 1
ATOM 1413 N N . HIS A 1 189 ? -11.136 -9.436 -10.949 1.00 88.62 189 HIS A N 1
ATOM 1414 C CA . HIS A 1 189 ? -9.975 -9.813 -11.747 1.00 88.62 189 HIS A CA 1
ATOM 1415 C C . HIS A 1 189 ? -8.702 -9.101 -11.264 1.00 88.62 189 HIS A C 1
ATOM 1417 O O . HIS A 1 189 ? -7.654 -9.738 -11.086 1.00 88.62 189 HIS A O 1
ATOM 1423 N N . GLU A 1 190 ? -8.788 -7.796 -11.015 1.00 87.38 190 GLU A N 1
ATOM 1424 C CA . GLU A 1 190 ? -7.734 -6.980 -10.412 1.00 87.38 190 GLU A CA 1
ATOM 1425 C C . GLU A 1 190 ? -7.372 -7.523 -9.033 1.00 87.38 190 GLU A C 1
ATOM 1427 O O . GLU A 1 190 ? -6.202 -7.794 -8.747 1.00 87.38 190 GLU A O 1
ATOM 1432 N N . ARG A 1 191 ? -8.388 -7.804 -8.210 1.00 91.25 191 ARG A N 1
ATOM 1433 C CA . ARG A 1 191 ? -8.213 -8.394 -6.885 1.00 91.25 191 ARG A CA 1
ATOM 1434 C C . ARG A 1 191 ? -7.543 -9.759 -6.951 1.00 91.25 191 ARG A C 1
ATOM 1436 O O . ARG A 1 191 ? -6.573 -9.980 -6.235 1.00 91.25 191 ARG A O 1
ATOM 1443 N N . ALA A 1 192 ? -7.977 -10.653 -7.840 1.00 92.00 192 ALA A N 1
ATOM 1444 C CA . ALA A 1 192 ? -7.331 -11.955 -8.014 1.00 92.00 192 ALA A CA 1
ATOM 1445 C C . ALA A 1 192 ? -5.864 -11.827 -8.468 1.00 92.00 192 ALA A C 1
ATOM 1447 O O . ALA A 1 192 ? -5.019 -12.647 -8.104 1.00 92.00 192 ALA A O 1
ATOM 1448 N N . THR A 1 193 ? -5.543 -10.804 -9.262 1.00 90.62 193 THR A N 1
ATOM 1449 C CA . THR A 1 193 ? -4.166 -10.521 -9.687 1.00 90.62 193 THR A CA 1
ATOM 1450 C C . THR A 1 193 ? -3.311 -10.043 -8.520 1.00 90.62 193 THR A C 1
ATOM 1452 O O . THR A 1 193 ? -2.227 -10.590 -8.300 1.00 90.62 193 THR A O 1
ATOM 1455 N N . LEU A 1 194 ? -3.822 -9.098 -7.731 1.00 91.94 194 LEU A N 1
ATOM 1456 C CA . LEU A 1 194 ? -3.152 -8.604 -6.534 1.00 91.94 194 LEU A CA 1
ATOM 1457 C C . LEU A 1 194 ? -3.025 -9.687 -5.458 1.00 91.94 194 LEU A C 1
ATOM 1459 O O . LEU A 1 194 ? -1.979 -9.774 -4.835 1.00 91.94 194 LEU A O 1
ATOM 1463 N N . GLU A 1 195 ? -4.010 -10.567 -5.273 1.00 94.62 195 GLU A N 1
ATOM 1464 C CA . GLU A 1 195 ? -3.911 -11.695 -4.337 1.00 94.62 195 GLU A CA 1
ATOM 1465 C C . GLU A 1 195 ? -2.768 -12.639 -4.703 1.00 94.62 195 GLU A C 1
ATOM 1467 O O . GLU A 1 195 ? -1.945 -12.975 -3.851 1.00 94.62 195 GLU A O 1
ATOM 1472 N N . ARG A 1 196 ? -2.650 -13.015 -5.985 1.00 93.44 196 ARG A N 1
ATOM 1473 C CA . ARG A 1 196 ? -1.536 -13.856 -6.451 1.00 93.44 196 ARG A CA 1
ATOM 1474 C C . ARG A 1 196 ? -0.178 -13.228 -6.143 1.00 93.44 196 ARG A C 1
ATOM 1476 O O . ARG A 1 196 ? 0.721 -13.957 -5.730 1.00 93.44 196 ARG A O 1
ATOM 1483 N N . ALA A 1 197 ? -0.046 -11.917 -6.342 1.00 92.50 197 ALA A N 1
ATOM 1484 C CA . ALA A 1 197 ? 1.176 -11.185 -6.029 1.00 92.50 197 ALA A CA 1
ATOM 1485 C C . ALA A 1 197 ? 1.394 -11.062 -4.512 1.00 92.50 197 ALA A C 1
ATOM 1487 O O . ALA A 1 197 ? 2.472 -11.360 -4.016 1.00 92.50 197 ALA A O 1
ATOM 1488 N N . ALA A 1 198 ? 0.358 -10.725 -3.747 1.00 92.94 198 ALA A N 1
ATOM 1489 C CA . ALA A 1 198 ? 0.429 -10.586 -2.300 1.00 92.94 198 ALA A CA 1
ATOM 1490 C C . ALA A 1 198 ? 0.913 -11.883 -1.637 1.00 92.94 198 ALA A C 1
ATOM 1492 O O . ALA A 1 198 ? 1.765 -11.841 -0.747 1.00 92.94 198 ALA A O 1
ATOM 1493 N N . PHE A 1 199 ? 0.441 -13.045 -2.101 1.00 93.56 199 PHE A N 1
ATOM 1494 C CA . PHE A 1 199 ? 0.813 -14.346 -1.539 1.00 93.56 199 PHE A CA 1
ATOM 1495 C C . PHE A 1 199 ? 2.296 -14.709 -1.696 1.00 93.56 199 PHE A C 1
ATOM 1497 O O . PHE A 1 199 ? 2.757 -15.629 -1.019 1.00 93.56 199 PHE A O 1
ATOM 1504 N N . THR A 1 200 ? 3.073 -13.993 -2.518 1.00 90.50 200 THR A N 1
ATOM 1505 C CA . THR A 1 200 ? 4.538 -14.152 -2.543 1.00 90.50 200 THR A CA 1
ATOM 1506 C C . THR A 1 200 ? 5.218 -13.501 -1.337 1.00 90.50 200 THR A C 1
ATOM 1508 O O . THR A 1 200 ? 6.388 -13.776 -1.082 1.00 90.50 200 THR A O 1
ATOM 1511 N N . ASN A 1 201 ? 4.495 -12.680 -0.567 1.00 88.31 201 ASN A N 1
ATOM 1512 C CA . ASN A 1 201 ? 4.931 -12.095 0.697 1.00 88.31 201 ASN A CA 1
ATOM 1513 C C . ASN A 1 201 ? 3.989 -12.518 1.848 1.00 88.31 201 ASN A C 1
ATOM 1515 O O . ASN A 1 201 ? 3.071 -11.775 2.226 1.00 88.31 201 ASN A O 1
ATOM 1519 N N . PRO A 1 202 ? 4.201 -13.717 2.431 1.00 90.00 202 PRO A N 1
ATOM 1520 C CA . PRO A 1 202 ? 3.322 -14.255 3.465 1.00 90.00 202 PRO A CA 1
ATOM 1521 C C . PRO A 1 202 ? 3.229 -13.391 4.724 1.00 90.00 202 PRO A C 1
ATOM 1523 O O . PRO A 1 202 ? 2.160 -13.308 5.330 1.00 90.00 202 PRO A O 1
ATOM 1526 N N . GLU A 1 203 ? 4.319 -12.729 5.116 1.00 88.25 203 GLU A N 1
ATOM 1527 C CA . GLU A 1 203 ? 4.352 -11.869 6.301 1.00 88.25 203 GLU A CA 1
ATOM 1528 C C . GLU A 1 203 ? 3.484 -10.620 6.107 1.00 88.25 203 GLU A C 1
ATOM 1530 O O . GLU A 1 203 ? 2.623 -10.316 6.940 1.00 88.25 203 GLU A O 1
ATOM 1535 N N . ALA A 1 204 ? 3.650 -9.923 4.980 1.00 88.25 204 ALA A N 1
ATOM 1536 C CA . ALA A 1 204 ? 2.828 -8.761 4.661 1.00 88.25 204 ALA A CA 1
ATOM 1537 C C . ALA A 1 204 ? 1.346 -9.143 4.519 1.00 88.25 204 ALA A C 1
ATOM 1539 O O . ALA A 1 204 ? 0.484 -8.439 5.050 1.00 88.25 204 ALA A O 1
ATOM 1540 N N . CYS A 1 205 ? 1.045 -10.296 3.908 1.00 90.88 205 CYS A N 1
ATOM 1541 C CA . CYS A 1 205 ? -0.310 -10.851 3.878 1.00 90.88 205 CYS A CA 1
ATOM 1542 C C . CYS A 1 205 ? -0.876 -11.075 5.282 1.00 90.88 205 CYS A C 1
ATOM 1544 O O . CYS A 1 205 ? -1.979 -10.627 5.584 1.00 90.88 205 CYS A O 1
ATOM 1546 N N . ALA A 1 206 ? -0.132 -11.750 6.163 1.00 88.12 206 ALA A N 1
ATOM 1547 C CA . ALA A 1 206 ? -0.586 -12.066 7.516 1.00 88.12 206 ALA A CA 1
ATOM 1548 C C . ALA A 1 206 ? -0.877 -10.811 8.357 1.00 88.12 206 ALA A C 1
ATOM 1550 O O . ALA A 1 206 ? -1.747 -10.851 9.236 1.00 88.12 206 ALA A O 1
ATOM 1551 N N . ARG A 1 207 ?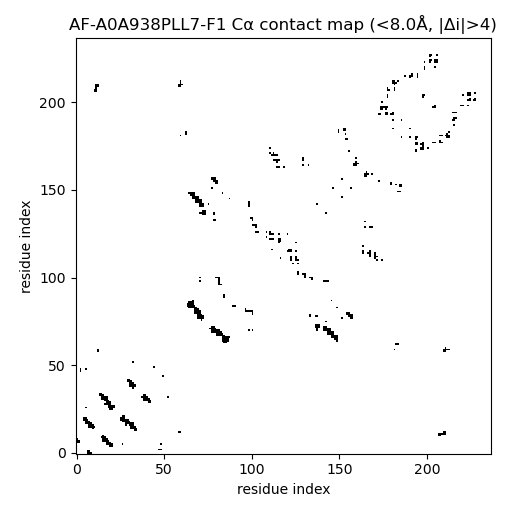 -0.184 -9.704 8.069 1.00 86.94 207 ARG A N 1
ATOM 1552 C CA . ARG A 1 207 ? -0.428 -8.396 8.681 1.00 86.94 207 ARG A CA 1
ATOM 1553 C C . ARG A 1 207 ? -1.656 -7.691 8.104 1.00 86.94 207 ARG A C 1
ATOM 1555 O O . ARG A 1 207 ? -2.452 -7.172 8.875 1.00 86.94 207 ARG A O 1
ATOM 1562 N N . ALA A 1 208 ? -1.830 -7.690 6.784 1.00 90.00 208 ALA A N 1
ATOM 1563 C CA . ALA A 1 208 ? -2.823 -6.842 6.123 1.00 90.00 208 ALA A CA 1
ATOM 1564 C C . ALA A 1 208 ? -4.192 -7.505 5.883 1.00 90.00 208 ALA A C 1
ATOM 1566 O O . ALA A 1 208 ? -5.183 -6.789 5.810 1.00 90.00 208 ALA A O 1
ATOM 1567 N N . TYR A 1 209 ? -4.290 -8.842 5.801 1.00 91.62 209 TYR A N 1
ATOM 1568 C CA . TYR A 1 209 ? -5.491 -9.521 5.268 1.00 91.62 209 TYR A CA 1
ATOM 1569 C C . TYR A 1 209 ? -6.814 -9.198 5.976 1.00 91.62 209 TYR A C 1
ATOM 1571 O O . TYR A 1 209 ? -7.876 -9.332 5.379 1.00 91.62 209 TYR A O 1
ATOM 1579 N N . ARG A 1 210 ? -6.775 -8.791 7.252 1.00 91.00 210 ARG A N 1
ATOM 1580 C CA . ARG A 1 210 ? -7.984 -8.400 8.000 1.00 91.00 210 ARG A CA 1
ATOM 1581 C C . ARG A 1 210 ? -8.603 -7.106 7.478 1.00 91.00 210 ARG A C 1
ATOM 1583 O O . ARG A 1 210 ? -9.767 -6.848 7.743 1.00 91.00 210 ARG A O 1
ATOM 1590 N N . LEU A 1 211 ? -7.811 -6.301 6.777 1.00 90.44 211 LEU A N 1
ATOM 1591 C CA . LEU A 1 211 ? -8.225 -5.041 6.178 1.00 90.44 211 LEU A CA 1
ATOM 1592 C C . LEU A 1 211 ? -8.753 -5.227 4.750 1.00 90.44 211 LEU A C 1
ATOM 1594 O O . LEU A 1 211 ? -9.185 -4.254 4.148 1.00 90.44 211 LEU A O 1
ATOM 1598 N N . TRP A 1 212 ? -8.711 -6.440 4.187 1.00 91.31 212 TRP A N 1
ATOM 1599 C CA . TRP A 1 212 ? -9.172 -6.685 2.821 1.00 91.31 212 TRP A CA 1
ATOM 1600 C C . TRP A 1 212 ? -10.699 -6.809 2.787 1.00 91.31 212 TRP A C 1
ATOM 1602 O O . TRP A 1 212 ? -11.241 -7.703 3.441 1.00 91.31 212 TRP A O 1
ATOM 1612 N N . PRO A 1 213 ? -11.411 -5.982 1.998 1.00 89.62 213 PRO A N 1
ATOM 1613 C CA . PRO A 1 213 ? -12.871 -6.045 1.933 1.00 89.62 213 PRO A CA 1
ATOM 1614 C C . PRO A 1 213 ? -13.430 -7.324 1.332 1.00 89.62 213 PRO A C 1
ATOM 1616 O O . PRO A 1 213 ? -14.550 -7.728 1.637 1.00 89.62 213 PRO A O 1
ATOM 1619 N N . LYS A 1 214 ? -12.646 -7.967 0.472 1.00 91.19 214 LYS A N 1
ATOM 1620 C CA . LYS A 1 214 ? -12.998 -9.217 -0.186 1.00 91.19 214 LYS A CA 1
ATOM 1621 C C . LYS A 1 214 ? -11.734 -10.035 -0.397 1.00 91.19 214 LYS A C 1
ATOM 1623 O O . LYS A 1 214 ? -10.672 -9.469 -0.654 1.00 91.19 214 LYS A O 1
ATOM 1628 N N . VAL A 1 215 ? -11.890 -11.352 -0.310 1.00 93.50 215 VAL A N 1
ATOM 1629 C CA . VAL A 1 215 ? -10.866 -12.343 -0.648 1.00 93.50 215 VAL A CA 1
ATOM 1630 C C . VAL A 1 215 ? -11.454 -13.286 -1.691 1.00 93.50 215 VAL A C 1
ATOM 1632 O O . VAL A 1 215 ? -12.525 -13.847 -1.462 1.00 93.50 215 VAL A O 1
ATOM 1635 N N . ILE A 1 216 ? -10.780 -13.436 -2.827 1.00 94.44 216 ILE A N 1
ATOM 1636 C CA . ILE A 1 216 ? -11.169 -14.323 -3.924 1.00 94.44 216 ILE A CA 1
ATOM 1637 C C . ILE A 1 216 ? -10.718 -15.753 -3.616 1.00 94.44 216 ILE A C 1
ATOM 1639 O O . ILE A 1 216 ? -11.535 -16.672 -3.636 1.00 94.44 216 ILE A O 1
ATOM 1643 N N . ASP A 1 217 ? -9.442 -15.946 -3.277 1.00 95.00 217 ASP A N 1
ATOM 1644 C CA . ASP A 1 217 ? -8.852 -17.257 -2.994 1.00 95.00 217 ASP A CA 1
ATOM 1645 C C . ASP A 1 217 ? -8.612 -17.448 -1.487 1.00 95.00 217 ASP A C 1
ATOM 1647 O O . ASP A 1 217 ? -7.509 -17.291 -0.947 1.00 95.00 217 ASP A O 1
ATOM 1651 N N . ALA A 1 218 ? -9.694 -17.772 -0.776 1.00 94.06 218 ALA A N 1
ATOM 1652 C CA . ALA A 1 218 ? -9.656 -17.973 0.669 1.00 94.06 218 ALA A CA 1
ATOM 1653 C C . ALA A 1 218 ? -8.765 -19.157 1.082 1.00 94.06 218 ALA A C 1
ATOM 1655 O O . ALA A 1 218 ? -8.113 -19.091 2.126 1.00 94.06 218 ALA A O 1
ATOM 1656 N N . GLU A 1 219 ? -8.713 -20.225 0.281 1.00 94.38 219 GLU A N 1
ATOM 1657 C CA . GLU A 1 219 ? -7.882 -21.401 0.558 1.00 94.38 219 GLU A CA 1
ATOM 1658 C C . GLU A 1 219 ? -6.398 -21.029 0.526 1.00 94.38 219 GLU A C 1
ATOM 1660 O O . GLU A 1 219 ? -5.655 -21.290 1.481 1.00 94.38 219 GLU A O 1
ATOM 1665 N N . ARG A 1 220 ? -5.973 -20.324 -0.524 1.00 93.19 220 ARG A N 1
ATOM 1666 C CA . ARG A 1 220 ? -4.588 -19.881 -0.665 1.00 93.19 220 ARG A CA 1
ATOM 1667 C C . ARG A 1 220 ? -4.201 -18.826 0.360 1.00 93.19 220 ARG A C 1
ATOM 1669 O O . ARG A 1 220 ? -3.069 -18.858 0.852 1.00 93.19 220 ARG A O 1
ATOM 1676 N N . LEU A 1 221 ? -5.123 -17.950 0.764 1.00 93.81 221 LEU A N 1
ATOM 1677 C CA . LEU A 1 221 ? -4.898 -17.058 1.902 1.00 93.81 221 LEU A CA 1
ATOM 1678 C C . LEU A 1 221 ? -4.617 -17.855 3.186 1.00 93.81 221 LEU A C 1
ATOM 1680 O O . LEU A 1 221 ? -3.671 -17.532 3.910 1.00 93.81 221 LEU A O 1
ATOM 1684 N N . GLN A 1 222 ? -5.393 -18.904 3.484 1.00 92.31 222 GLN A N 1
ATOM 1685 C CA . GLN A 1 222 ? -5.138 -19.735 4.667 1.00 92.31 222 GLN A CA 1
ATOM 1686 C C . GLN A 1 222 ? -3.776 -20.426 4.596 1.00 92.31 222 GLN A C 1
ATOM 1688 O O . GLN A 1 222 ? -3.011 -20.345 5.559 1.00 92.31 222 GLN A O 1
ATOM 1693 N N . ALA A 1 223 ? -3.437 -21.037 3.458 1.00 91.88 223 ALA A N 1
ATOM 1694 C CA . ALA A 1 223 ? -2.137 -21.676 3.257 1.00 91.88 223 ALA A CA 1
ATOM 1695 C C . ALA A 1 223 ? -0.977 -20.685 3.464 1.00 91.88 223 ALA A C 1
ATOM 1697 O O . ALA A 1 223 ? -0.033 -20.969 4.204 1.00 91.88 223 ALA A O 1
ATOM 1698 N N . THR A 1 224 ? -1.094 -19.480 2.899 1.00 92.31 224 THR A N 1
ATOM 1699 C CA . THR A 1 224 ? -0.109 -18.397 3.042 1.00 92.31 224 THR A CA 1
ATOM 1700 C C . THR A 1 224 ? 0.056 -17.973 4.505 1.00 92.31 224 THR A C 1
ATOM 1702 O O . THR A 1 224 ? 1.174 -17.813 4.993 1.00 92.31 224 THR A O 1
ATOM 1705 N N . ARG A 1 225 ? -1.045 -17.845 5.256 1.00 90.94 225 ARG A N 1
ATOM 1706 C CA . ARG A 1 225 ? -1.010 -17.490 6.687 1.00 90.94 225 ARG A CA 1
ATOM 1707 C C . ARG A 1 225 ? -0.364 -18.573 7.545 1.00 90.94 225 ARG A C 1
ATOM 1709 O O . ARG A 1 225 ? 0.329 -18.249 8.509 1.00 90.94 225 ARG A O 1
ATOM 1716 N N . VAL A 1 226 ? -0.592 -19.846 7.224 1.00 89.19 226 VAL A N 1
ATOM 1717 C CA . VAL A 1 226 ? 0.079 -20.964 7.901 1.00 89.19 226 VAL A CA 1
ATOM 1718 C C . VAL A 1 226 ? 1.578 -20.922 7.616 1.00 89.19 226 VAL A C 1
ATOM 1720 O O . VAL A 1 226 ? 2.361 -20.978 8.561 1.00 89.19 226 VAL A O 1
ATOM 1723 N N . ALA A 1 227 ? 1.978 -20.728 6.357 1.00 86.25 227 ALA A N 1
ATOM 1724 C CA . ALA A 1 227 ? 3.384 -20.588 5.984 1.00 86.25 227 ALA A CA 1
ATOM 1725 C C . ALA A 1 227 ? 4.072 -19.437 6.740 1.00 86.25 227 ALA A C 1
ATOM 1727 O O . ALA A 1 227 ? 5.130 -19.642 7.331 1.00 86.25 227 ALA A O 1
ATOM 1728 N N . ALA A 1 228 ? 3.435 -18.261 6.820 1.00 87.50 228 ALA A N 1
ATOM 1729 C CA . ALA A 1 228 ? 3.960 -17.117 7.571 1.00 87.50 228 ALA A CA 1
ATOM 1730 C C . ALA A 1 228 ? 4.215 -17.448 9.054 1.00 87.50 228 ALA A C 1
ATOM 1732 O O . ALA A 1 228 ? 5.255 -17.090 9.605 1.00 87.50 228 ALA A O 1
ATOM 1733 N N . ARG A 1 229 ? 3.290 -18.170 9.702 1.00 85.25 229 ARG A N 1
ATOM 1734 C CA . ARG A 1 229 ? 3.441 -18.591 11.106 1.00 85.25 229 ARG A CA 1
ATOM 1735 C C . ARG A 1 229 ? 4.571 -19.593 11.295 1.00 85.25 229 ARG A C 1
ATOM 1737 O O . ARG A 1 229 ? 5.290 -19.490 12.282 1.00 85.25 229 ARG A O 1
ATOM 1744 N N . LEU A 1 230 ? 4.729 -20.536 10.366 1.00 86.62 230 LEU A N 1
ATOM 1745 C CA . LEU A 1 230 ? 5.809 -21.520 10.422 1.00 86.62 230 LEU A CA 1
ATOM 1746 C C . LEU A 1 230 ? 7.175 -20.837 10.302 1.00 86.62 230 LEU A C 1
ATOM 1748 O O . LEU A 1 230 ? 8.047 -21.091 11.129 1.00 86.62 230 LEU A O 1
ATOM 1752 N N . CYS A 1 231 ?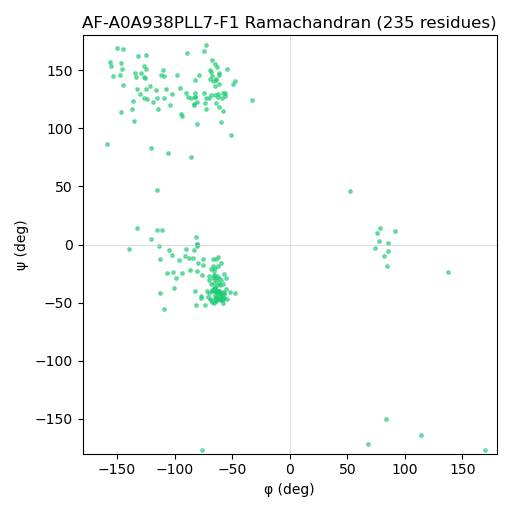 7.337 -19.911 9.354 1.00 78.75 231 CYS A N 1
ATOM 1753 C CA . CYS A 1 231 ? 8.571 -19.135 9.210 1.00 78.75 231 CYS A CA 1
ATOM 1754 C C . CYS A 1 231 ? 8.895 -18.322 10.471 1.00 78.75 231 CYS A C 1
ATOM 1756 O O . CYS A 1 231 ? 10.045 -18.307 10.907 1.00 78.75 231 CYS A O 1
ATOM 1758 N N . TYR A 1 232 ? 7.885 -17.701 11.090 1.00 69.50 232 TYR A N 1
ATOM 1759 C CA . TYR A 1 232 ? 8.055 -16.977 12.352 1.00 69.50 232 TYR A CA 1
ATOM 1760 C C . TYR A 1 232 ? 8.490 -17.908 13.495 1.00 69.50 232 TYR A C 1
ATOM 1762 O O . TYR A 1 232 ? 9.476 -17.628 14.165 1.00 69.50 232 TYR A O 1
ATOM 1770 N N . SER A 1 233 ? 7.834 -19.065 13.661 1.00 69.94 233 SER A N 1
ATOM 1771 C CA . SER A 1 233 ? 8.180 -20.041 14.710 1.00 69.94 233 SER A CA 1
ATOM 1772 C C . SER A 1 233 ? 9.562 -20.682 14.554 1.00 69.94 233 SER A C 1
ATOM 1774 O O . SER A 1 233 ? 10.098 -21.209 15.519 1.00 69.94 233 SER A O 1
ATOM 1776 N N . LEU A 1 234 ? 10.132 -20.656 13.346 1.00 61.41 234 LEU A N 1
ATOM 1777 C CA . LEU A 1 234 ? 11.481 -21.153 13.065 1.00 61.41 234 LEU A CA 1
ATOM 1778 C C . LEU A 1 234 ? 12.559 -20.063 13.205 1.00 61.41 234 LEU A C 1
ATOM 1780 O O . LEU A 1 234 ? 13.743 -20.384 13.161 1.00 61.41 234 LEU A O 1
ATOM 1784 N N . SER A 1 235 ? 12.157 -18.794 13.346 1.00 56.56 235 SER A N 1
ATOM 1785 C CA . SER A 1 235 ? 13.055 -17.635 13.466 1.00 56.56 235 SER A CA 1
ATOM 1786 C C . SER A 1 235 ? 13.197 -17.116 14.906 1.00 56.56 235 SER A C 1
ATOM 1788 O O . SER A 1 235 ? 14.061 -16.277 15.149 1.00 56.56 235 SER A O 1
ATOM 1790 N N . ASP A 1 236 ? 12.380 -17.610 15.842 1.00 34.41 236 ASP A N 1
ATOM 1791 C CA . ASP A 1 236 ? 12.470 -17.338 17.285 1.00 34.41 236 ASP A CA 1
ATOM 1792 C C . ASP A 1 236 ? 13.317 -18.446 17.965 1.00 34.41 236 ASP A C 1
ATOM 1794 O O . ASP A 1 236 ? 12.873 -19.599 17.981 1.00 34.41 236 ASP A O 1
ATOM 1798 N N . PRO A 1 237 ? 14.538 -18.159 18.466 1.00 41.31 237 PRO A N 1
ATOM 1799 C CA . PRO A 1 237 ? 15.321 -19.095 19.281 1.00 41.31 237 PRO A CA 1
ATOM 1800 C C . PRO A 1 237 ? 14.813 -19.224 20.726 1.00 41.31 237 PRO A C 1
ATOM 1802 O O . PRO A 1 237 ? 14.332 -18.218 21.297 1.00 41.31 237 PRO A O 1
#

Radius of gyration: 19.76 Å; Cα contacts (8 Å, |Δi|>4): 340; chains: 1; bounding box: 38×48×54 Å

Sequence (237 aa):
MEVEGASAVSRDGLTWHLYGNDGHGWLRPIGVWEVGRGQTRGIDLPPRLRAGLKALPDLPFAPDDALECWLLDTEGAPLALLASAAQSGELAAGEAIDLFWHPFVETYTGFDSAALRAAGVPQAQHVSWLAEAINSRAGAPRRTRWLAAGEVAAPLIVSGNNLLEYSAIADYHSHLAPLLLACAGLDDHERATLERAAFTNPEACARAYRLWPKVIDAERLQATRVAARLCYSLSDP